Protein AF-A0A194X5G8-F1 (afdb_monomer_lite)

Structure (mmCIF, N/CA/C/O backbone):
data_AF-A0A194X5G8-F1
#
_entry.id   AF-A0A194X5G8-F1
#
loop_
_atom_site.group_PDB
_atom_site.id
_atom_site.type_symbol
_atom_site.label_atom_id
_atom_site.label_alt_id
_atom_site.label_comp_id
_atom_site.label_asym_id
_atom_site.label_entity_id
_atom_site.label_seq_id
_atom_site.pdbx_PDB_ins_code
_atom_site.Cartn_x
_atom_site.Cartn_y
_atom_site.Cartn_z
_atom_site.occupancy
_atom_site.B_iso_or_equiv
_atom_site.auth_seq_id
_atom_site.auth_comp_id
_atom_site.auth_asym_id
_atom_site.auth_atom_id
_atom_site.pdbx_PDB_model_num
ATOM 1 N N . MET A 1 1 ? -29.143 -16.939 31.735 1.00 39.66 1 MET A N 1
ATOM 2 C CA . MET A 1 1 ? -28.404 -15.818 31.115 1.00 39.66 1 MET A CA 1
ATOM 3 C C . MET A 1 1 ? -26.928 -16.106 31.322 1.00 39.66 1 MET A C 1
ATOM 5 O O . MET A 1 1 ? -26.532 -16.255 32.466 1.00 39.66 1 MET A O 1
ATOM 9 N N . ALA A 1 2 ? -26.165 -16.333 30.252 1.00 41.25 2 ALA A N 1
ATOM 10 C CA . ALA A 1 2 ? -24.749 -16.688 30.348 1.00 41.25 2 ALA A CA 1
ATOM 11 C C . ALA A 1 2 ? -23.893 -15.421 30.221 1.00 41.25 2 ALA A C 1
ATOM 13 O O . ALA A 1 2 ? -24.032 -14.687 29.241 1.00 41.25 2 ALA A O 1
ATOM 14 N N . GLU A 1 3 ? -23.038 -15.158 31.210 1.00 41.94 3 GLU A N 1
ATOM 15 C CA . GLU A 1 3 ? -22.043 -14.086 31.151 1.00 41.94 3 GLU A CA 1
ATOM 16 C C . GLU A 1 3 ? -21.059 -14.306 29.988 1.00 41.94 3 GLU A C 1
ATOM 18 O O . GLU A 1 3 ? -20.649 -15.442 29.717 1.00 41.94 3 GLU A O 1
ATOM 23 N N . PRO A 1 4 ? -20.625 -13.239 29.297 1.00 51.16 4 PRO A N 1
ATOM 24 C CA . PRO A 1 4 ? -19.619 -13.357 28.256 1.00 51.16 4 PRO A CA 1
ATOM 25 C C . PRO A 1 4 ? -18.248 -13.619 28.893 1.00 51.16 4 PRO A C 1
ATOM 27 O O . PRO A 1 4 ? -17.591 -12.709 29.399 1.00 51.16 4 PRO A O 1
ATOM 30 N N . GLN A 1 5 ? -17.781 -14.868 28.830 1.00 44.25 5 GLN A N 1
ATOM 31 C CA . GLN A 1 5 ? -16.422 -15.219 29.234 1.00 44.25 5 GLN A CA 1
ATOM 32 C C . GLN A 1 5 ? -15.389 -14.469 28.382 1.00 44.25 5 GLN A C 1
ATOM 34 O O . GLN A 1 5 ? -15.190 -14.731 27.191 1.00 44.25 5 GLN A O 1
ATOM 39 N N . LYS A 1 6 ? -14.698 -13.523 29.019 1.00 46.78 6 LYS A N 1
ATOM 40 C CA . LYS A 1 6 ? -13.567 -12.780 28.466 1.00 46.78 6 LYS A CA 1
ATOM 41 C C . LYS A 1 6 ? -12.400 -13.757 28.278 1.00 46.78 6 LYS A C 1
ATOM 43 O O . LYS A 1 6 ? -11.647 -14.000 29.213 1.00 46.78 6 LYS A O 1
ATOM 48 N N . LYS A 1 7 ? -12.248 -14.331 27.077 1.00 51.94 7 LYS A N 1
ATOM 49 C CA . LYS A 1 7 ? -11.082 -15.161 26.718 1.00 51.94 7 LYS A CA 1
ATOM 50 C C . LYS A 1 7 ? -9.800 -14.342 26.898 1.00 51.94 7 LYS A C 1
ATOM 52 O O . LYS A 1 7 ? -9.438 -13.541 26.037 1.00 51.94 7 LYS A O 1
ATOM 57 N N . THR A 1 8 ? -9.114 -14.536 28.017 1.00 55.50 8 THR A N 1
ATOM 58 C CA . THR A 1 8 ? -7.767 -14.024 28.253 1.00 55.50 8 THR A CA 1
ATOM 59 C C . THR A 1 8 ? -6.819 -14.756 27.311 1.00 55.50 8 THR A C 1
ATOM 61 O O . THR A 1 8 ? -6.569 -15.954 27.427 1.00 55.50 8 THR A O 1
ATOM 64 N N . VAL A 1 9 ? -6.328 -14.045 26.297 1.00 66.44 9 VAL A N 1
ATOM 65 C CA . VAL A 1 9 ? -5.279 -14.563 25.415 1.00 66.44 9 VAL A CA 1
ATOM 66 C C . VAL A 1 9 ? -4.044 -14.795 26.286 1.00 66.44 9 VAL A C 1
ATOM 68 O O . VAL A 1 9 ? -3.545 -13.853 26.899 1.00 66.44 9 VAL A O 1
ATOM 71 N N . SER A 1 10 ? -3.582 -16.046 26.398 1.00 81.44 10 SER A N 1
ATOM 72 C CA . SER A 1 10 ? -2.447 -16.359 27.272 1.00 81.44 10 SER A CA 1
ATOM 73 C C . SER A 1 10 ? -1.189 -15.616 26.808 1.00 81.44 10 SER A C 1
ATOM 75 O O . SER A 1 10 ? -0.956 -15.463 25.605 1.00 81.44 10 SER A O 1
ATOM 77 N N . ARG A 1 11 ? -0.355 -15.168 27.758 1.00 82.06 11 ARG A N 1
ATOM 78 C CA . ARG A 1 11 ? 0.939 -14.517 27.463 1.00 82.06 11 ARG A CA 1
ATOM 79 C C . ARG A 1 11 ? 1.801 -15.370 26.527 1.00 82.06 11 ARG A C 1
ATOM 81 O O . ARG A 1 11 ? 2.459 -14.831 25.645 1.00 82.06 11 ARG A O 1
ATOM 88 N N . THR A 1 12 ? 1.717 -16.693 26.656 1.00 82.38 12 THR A N 1
ATOM 89 C CA . THR A 1 12 ? 2.392 -17.663 25.785 1.00 82.38 12 THR A CA 1
ATOM 90 C C . THR A 1 12 ? 1.921 -17.564 24.337 1.00 82.38 12 THR A C 1
ATOM 92 O O . THR A 1 12 ? 2.735 -17.607 23.423 1.00 82.38 12 THR A O 1
ATOM 95 N N . ARG A 1 13 ? 0.618 -17.371 24.100 1.00 84.69 13 ARG A N 1
ATOM 96 C CA . ARG A 1 13 ? 0.074 -17.208 22.746 1.00 84.69 13 ARG A CA 1
ATOM 97 C C . ARG A 1 13 ? 0.532 -15.898 22.109 1.00 84.69 13 ARG A C 1
ATOM 99 O O . ARG A 1 13 ? 0.850 -15.892 20.928 1.00 84.69 13 ARG A O 1
ATOM 106 N N . ILE A 1 14 ? 0.612 -14.819 22.888 1.00 87.38 14 ILE A N 1
ATOM 107 C CA . ILE A 1 14 ? 1.152 -13.534 22.418 1.00 87.38 14 ILE A CA 1
ATOM 108 C C . ILE A 1 14 ? 2.635 -13.688 22.058 1.00 87.38 14 ILE A C 1
ATOM 110 O O . ILE A 1 14 ? 3.031 -13.309 20.961 1.00 87.38 14 ILE A O 1
ATOM 114 N N . ALA A 1 15 ? 3.436 -14.309 22.928 1.00 88.00 15 ALA A N 1
ATOM 115 C CA . ALA A 1 15 ? 4.855 -14.553 22.674 1.00 88.00 15 ALA A CA 1
ATOM 116 C C . ALA A 1 15 ? 5.088 -15.428 21.429 1.00 88.00 15 ALA A C 1
ATOM 118 O O . ALA A 1 15 ? 5.940 -15.103 20.608 1.00 88.00 15 ALA A O 1
ATOM 119 N N . LEU A 1 16 ? 4.290 -16.485 21.242 1.00 90.88 16 LEU A N 1
ATOM 120 C CA . LEU A 1 16 ? 4.357 -17.339 20.052 1.00 90.88 16 LEU A CA 1
ATOM 121 C C . LEU A 1 16 ? 3.996 -16.584 18.770 1.00 90.88 16 LEU A C 1
ATOM 123 O O . LEU A 1 16 ? 4.662 -16.767 17.756 1.00 90.88 16 LEU A O 1
ATOM 127 N N . VAL A 1 17 ? 2.978 -15.719 18.805 1.00 91.00 17 VAL A N 1
ATOM 128 C CA . VAL A 1 17 ? 2.609 -14.886 17.648 1.00 91.00 17 VAL A CA 1
ATOM 129 C C . VAL A 1 17 ? 3.723 -13.897 17.317 1.00 91.00 17 VAL A C 1
ATOM 131 O O . VAL A 1 17 ? 4.075 -13.747 16.149 1.00 91.00 17 VAL A O 1
ATOM 134 N N . MET A 1 18 ? 4.315 -13.258 18.327 1.00 90.56 18 MET A N 1
ATOM 135 C CA . MET A 1 18 ? 5.442 -12.344 18.129 1.00 90.56 18 MET A CA 1
ATOM 136 C C . MET A 1 18 ? 6.647 -13.080 17.535 1.00 90.56 18 MET A C 1
ATOM 138 O O . MET A 1 18 ? 7.197 -12.629 16.534 1.00 90.56 18 MET A O 1
ATOM 142 N N . LEU A 1 19 ? 7.004 -14.247 18.081 1.00 92.00 19 LEU A N 1
ATOM 143 C CA . LEU A 1 19 ? 8.104 -15.064 17.573 1.00 92.00 19 LEU A CA 1
ATOM 144 C C . LEU A 1 19 ? 7.854 -15.512 16.129 1.00 92.00 19 LEU A C 1
ATOM 146 O O . LEU A 1 19 ? 8.723 -15.343 15.281 1.00 92.00 19 LEU A O 1
ATOM 150 N N . ALA A 1 20 ? 6.657 -16.022 15.829 1.00 91.06 20 ALA A N 1
ATOM 151 C CA . ALA A 1 20 ? 6.279 -16.406 14.473 1.00 91.06 20 ALA A CA 1
ATOM 152 C C . ALA A 1 20 ? 6.357 -15.221 13.500 1.00 91.06 20 ALA A C 1
ATOM 154 O O . ALA A 1 20 ? 6.839 -15.381 12.383 1.00 91.06 20 ALA A O 1
ATOM 155 N N . THR A 1 21 ? 5.944 -14.027 13.933 1.00 90.75 21 THR A N 1
ATOM 156 C CA . THR A 1 21 ? 6.027 -12.806 13.120 1.00 90.75 21 THR A CA 1
ATOM 157 C C . THR A 1 21 ? 7.480 -12.427 12.837 1.00 90.75 21 THR A C 1
ATOM 159 O O . THR A 1 21 ? 7.825 -12.152 11.692 1.00 90.75 21 THR A O 1
ATOM 162 N N . VAL A 1 22 ? 8.354 -12.462 13.847 1.00 92.94 22 VAL A N 1
ATOM 163 C CA . VAL A 1 22 ? 9.786 -12.155 13.687 1.00 92.94 22 VAL A CA 1
ATOM 164 C C . VAL A 1 22 ? 10.465 -13.165 12.765 1.00 92.94 22 VAL A C 1
ATOM 166 O O . VAL A 1 22 ? 11.185 -12.766 11.853 1.00 92.94 22 VAL A O 1
ATOM 169 N N . VAL A 1 23 ? 10.204 -14.461 12.956 1.00 91.94 23 VAL A N 1
ATOM 170 C CA . VAL A 1 23 ? 10.739 -15.522 12.089 1.00 91.94 23 VAL A CA 1
ATOM 171 C C . VAL A 1 23 ? 10.249 -15.335 10.658 1.00 91.94 23 VAL A C 1
ATOM 173 O O . VAL A 1 23 ? 11.048 -15.393 9.730 1.00 91.94 23 VAL A O 1
ATOM 176 N N . PHE A 1 24 ? 8.960 -15.053 10.469 1.00 91.44 24 PHE A N 1
ATOM 177 C CA . PHE A 1 24 ? 8.393 -14.811 9.147 1.00 91.44 24 PHE A CA 1
ATOM 178 C C . PHE A 1 24 ? 9.053 -13.617 8.450 1.00 91.44 24 PHE A C 1
ATOM 180 O O . PHE A 1 24 ? 9.488 -13.745 7.307 1.00 91.44 24 PHE A O 1
ATOM 187 N N . ILE A 1 25 ? 9.197 -12.484 9.142 1.00 89.62 25 ILE A N 1
ATOM 188 C CA . ILE A 1 25 ? 9.883 -11.301 8.604 1.00 89.62 25 ILE A CA 1
ATOM 189 C C . ILE A 1 25 ? 11.336 -11.641 8.253 1.00 89.62 25 ILE A C 1
ATOM 191 O O . ILE A 1 25 ? 11.789 -11.308 7.160 1.00 89.62 25 ILE A O 1
ATOM 195 N N . GLY A 1 26 ? 12.050 -12.349 9.132 1.00 88.56 26 GLY A N 1
ATOM 196 C CA . GLY A 1 26 ? 13.427 -12.779 8.887 1.00 88.56 26 GLY A CA 1
ATOM 197 C C . GLY A 1 26 ? 13.560 -13.659 7.643 1.00 88.56 26 GLY A C 1
ATOM 198 O O . GLY A 1 26 ? 14.457 -13.443 6.832 1.00 88.56 26 GLY A O 1
ATOM 199 N N . VAL A 1 27 ? 12.631 -14.597 7.441 1.00 87.44 27 VAL A N 1
ATOM 200 C CA . VAL A 1 27 ? 12.577 -15.432 6.234 1.00 87.44 27 VAL A CA 1
ATOM 201 C C . VAL A 1 27 ? 12.321 -14.575 4.994 1.00 87.44 27 VAL A C 1
ATOM 203 O O . VAL A 1 27 ? 13.049 -14.708 4.016 1.00 87.44 27 VAL A O 1
ATOM 206 N N . VAL A 1 28 ? 11.347 -13.661 5.020 1.00 85.69 28 VAL A N 1
ATOM 207 C CA . VAL A 1 28 ? 11.061 -12.771 3.878 1.00 85.69 28 VAL A CA 1
ATOM 208 C C . VAL A 1 28 ? 12.291 -11.943 3.497 1.00 85.69 28 VAL A C 1
ATOM 210 O O . VAL A 1 28 ? 12.645 -11.881 2.320 1.00 85.69 28 VAL A O 1
ATOM 213 N N . VAL A 1 29 ? 12.974 -11.355 4.482 1.00 85.19 29 VAL A N 1
ATOM 214 C CA . VAL A 1 29 ? 14.205 -10.582 4.262 1.00 85.19 29 VAL A CA 1
ATOM 215 C C . VAL A 1 29 ? 15.310 -11.465 3.682 1.00 85.19 29 VAL A C 1
ATOM 217 O O . VAL A 1 29 ? 15.953 -11.075 2.711 1.00 85.19 29 VAL A O 1
ATOM 220 N N . LEU A 1 30 ? 15.500 -12.674 4.215 1.00 84.31 30 LEU A N 1
ATOM 221 C CA . LEU A 1 30 ? 16.484 -13.623 3.699 1.00 84.31 30 LEU A CA 1
ATOM 222 C C . LEU A 1 30 ? 16.220 -13.964 2.225 1.00 84.31 30 LEU A C 1
ATOM 224 O O . LEU A 1 30 ? 17.137 -13.915 1.412 1.00 84.31 30 LEU A O 1
ATOM 228 N N . PHE A 1 31 ? 14.972 -14.265 1.860 1.00 81.56 31 PHE A N 1
ATOM 229 C CA . PHE A 1 31 ? 14.600 -14.547 0.471 1.00 81.56 31 PHE A CA 1
ATOM 230 C C . PHE A 1 31 ? 14.803 -13.338 -0.448 1.00 81.56 31 PHE A C 1
ATOM 232 O O . PHE A 1 31 ? 15.242 -13.520 -1.582 1.00 81.56 31 PHE A O 1
ATOM 239 N N . ALA A 1 32 ? 14.541 -12.119 0.029 1.00 80.25 32 ALA A N 1
ATOM 240 C CA . ALA A 1 32 ? 14.818 -10.903 -0.731 1.00 80.25 32 ALA A CA 1
ATOM 241 C C . ALA A 1 32 ? 16.324 -10.728 -0.999 1.00 80.25 32 ALA A C 1
ATOM 243 O O . ALA A 1 32 ? 16.711 -10.495 -2.140 1.00 80.25 32 ALA A O 1
ATOM 244 N N . LEU A 1 33 ? 17.176 -10.925 0.013 1.00 81.62 33 LEU A N 1
ATOM 245 C CA . LEU A 1 33 ? 18.637 -10.844 -0.134 1.00 81.62 33 LEU A CA 1
ATOM 246 C C . LEU A 1 33 ? 19.204 -11.939 -1.047 1.00 81.62 33 LEU A C 1
ATOM 248 O O . LEU A 1 33 ? 20.134 -11.687 -1.808 1.00 81.62 33 LEU A O 1
ATOM 252 N N . LEU A 1 34 ? 18.639 -13.150 -0.991 1.00 79.50 34 LEU A N 1
ATOM 253 C CA . LEU A 1 34 ? 18.999 -14.243 -1.897 1.00 79.50 34 LEU A CA 1
ATOM 254 C C . LEU A 1 34 ? 18.568 -13.958 -3.342 1.00 79.50 34 LEU A C 1
ATOM 256 O O . LEU A 1 34 ? 19.252 -14.377 -4.274 1.00 79.50 34 LEU A O 1
ATOM 260 N N . ALA A 1 35 ? 17.433 -13.281 -3.534 1.00 76.12 35 ALA A N 1
ATOM 261 C CA . ALA A 1 35 ? 16.963 -12.867 -4.853 1.00 76.12 35 ALA A CA 1
ATOM 262 C C . ALA A 1 35 ? 17.816 -11.730 -5.440 1.00 76.12 35 ALA A C 1
ATOM 264 O O . ALA A 1 35 ? 18.042 -11.725 -6.647 1.00 76.12 35 ALA A O 1
ATOM 265 N N . ASP A 1 36 ? 18.316 -10.825 -4.593 1.00 76.75 36 ASP A N 1
ATOM 266 C CA . ASP A 1 36 ? 19.209 -9.710 -4.955 1.00 76.75 36 ASP A CA 1
ATOM 267 C C . ASP A 1 36 ? 20.695 -10.125 -5.047 1.00 76.75 36 ASP A C 1
ATOM 269 O O . ASP A 1 36 ? 21.583 -9.293 -5.179 1.00 76.75 36 ASP A O 1
ATOM 273 N N . GLU A 1 37 ? 20.975 -11.431 -4.956 1.00 77.81 37 GLU A N 1
ATOM 274 C CA . GLU A 1 37 ? 22.311 -12.042 -5.059 1.00 77.81 37 GLU A CA 1
ATOM 275 C C . GLU A 1 37 ? 23.364 -11.548 -4.047 1.00 77.81 37 GLU A C 1
ATOM 277 O O . GLU A 1 37 ? 24.536 -11.903 -4.164 1.00 77.81 37 GLU A O 1
ATOM 282 N N . VAL A 1 38 ? 22.970 -10.812 -3.001 1.00 76.44 38 VAL A N 1
ATOM 283 C CA . VAL A 1 38 ? 23.882 -10.314 -1.950 1.00 76.44 38 VAL A CA 1
ATOM 284 C C . VAL A 1 38 ? 24.589 -11.470 -1.230 1.00 76.44 38 VAL A C 1
ATOM 286 O O . VAL A 1 38 ? 25.761 -11.372 -0.871 1.00 76.44 38 VAL A O 1
ATOM 289 N N . PHE A 1 39 ? 23.885 -12.590 -1.054 1.00 76.94 39 PHE A N 1
ATOM 290 C CA . PHE A 1 39 ? 24.428 -13.859 -0.575 1.00 76.94 39 PHE A CA 1
ATOM 291 C C . PHE A 1 39 ? 23.886 -15.006 -1.436 1.00 76.94 39 PHE A C 1
ATOM 293 O O . PHE A 1 39 ? 22.751 -14.956 -1.909 1.00 76.94 39 PHE A O 1
ATOM 300 N N . THR A 1 40 ? 24.673 -16.065 -1.635 1.00 74.38 40 THR A N 1
ATOM 301 C CA . THR A 1 40 ? 24.279 -17.231 -2.442 1.00 74.38 40 THR A CA 1
ATOM 302 C C . THR A 1 40 ? 24.299 -18.511 -1.615 1.00 74.38 40 THR A C 1
ATOM 304 O O . THR A 1 40 ? 25.298 -18.857 -0.991 1.00 74.38 40 THR A O 1
ATOM 307 N N . ILE A 1 41 ? 23.176 -19.236 -1.617 1.00 82.94 41 ILE A N 1
ATOM 308 C CA . ILE A 1 41 ? 23.051 -20.563 -1.007 1.00 82.94 41 ILE A CA 1
ATOM 309 C C . ILE A 1 41 ? 22.586 -21.517 -2.115 1.00 82.94 41 ILE A C 1
ATOM 311 O O . ILE A 1 41 ? 21.499 -21.296 -2.660 1.00 82.94 41 ILE A O 1
ATOM 315 N N . PRO A 1 42 ? 23.352 -22.578 -2.443 1.00 71.44 42 PRO A N 1
ATOM 316 C CA . PRO A 1 42 ? 23.237 -23.336 -3.699 1.00 71.44 42 PRO A CA 1
ATOM 317 C C . PRO A 1 42 ? 21.899 -24.062 -3.958 1.00 71.44 42 PRO A C 1
ATOM 319 O O . PRO A 1 42 ? 21.726 -24.643 -5.021 1.00 71.44 42 PRO A O 1
ATOM 322 N N . TYR A 1 43 ? 20.920 -23.971 -3.055 1.00 78.56 43 TYR A N 1
ATOM 323 C CA . TYR A 1 43 ? 19.569 -24.530 -3.225 1.00 78.56 43 TYR A CA 1
ATOM 324 C C . TYR A 1 43 ? 18.439 -23.528 -2.964 1.00 78.56 43 TYR A C 1
ATOM 326 O O . TYR A 1 43 ? 17.348 -23.667 -3.510 1.00 78.56 43 TYR A O 1
ATOM 334 N N . LEU A 1 44 ? 18.687 -22.494 -2.159 1.00 78.62 44 LEU A N 1
ATOM 335 C CA . LEU A 1 44 ? 17.681 -21.491 -1.802 1.00 78.62 44 LEU A CA 1
ATOM 336 C C . LEU A 1 44 ? 17.664 -20.318 -2.789 1.00 78.62 44 LEU A C 1
ATOM 338 O O . LEU A 1 44 ? 16.599 -19.772 -3.062 1.00 78.62 44 LEU A O 1
ATOM 342 N N . THR A 1 45 ? 18.807 -19.967 -3.388 1.00 81.31 45 THR A N 1
ATOM 343 C CA . THR A 1 45 ? 18.893 -18.884 -4.382 1.00 81.31 45 THR A CA 1
ATOM 344 C C . THR A 1 45 ? 18.036 -19.136 -5.635 1.00 81.31 45 THR A C 1
ATOM 346 O O . THR A 1 45 ? 17.317 -18.221 -6.038 1.00 81.31 45 THR A O 1
ATOM 349 N N . PRO A 1 46 ? 18.015 -20.338 -6.254 1.00 82.88 46 PRO A N 1
ATOM 350 C CA . PRO A 1 46 ? 17.147 -20.596 -7.408 1.00 82.88 46 PRO A CA 1
ATOM 351 C C . PRO A 1 46 ? 15.658 -20.486 -7.062 1.00 82.88 46 PRO A C 1
ATOM 353 O O . PRO A 1 46 ? 14.878 -19.948 -7.844 1.00 82.88 46 PRO A O 1
ATOM 356 N N . VAL A 1 47 ? 15.271 -20.939 -5.865 1.00 82.62 47 VAL A N 1
ATOM 357 C CA . VAL A 1 47 ? 13.890 -20.841 -5.368 1.00 82.62 47 VAL A CA 1
ATOM 358 C C . VAL A 1 47 ? 13.508 -19.382 -5.121 1.00 82.62 47 VAL A C 1
ATOM 360 O O . VAL A 1 47 ? 12.431 -18.955 -5.530 1.00 82.62 47 VAL A O 1
ATOM 363 N N . ALA A 1 48 ? 14.398 -18.591 -4.517 1.00 81.88 48 ALA A N 1
ATOM 364 C CA . ALA A 1 48 ? 14.188 -17.161 -4.312 1.00 81.88 48 ALA A CA 1
ATOM 365 C C . ALA A 1 48 ? 14.039 -16.404 -5.640 1.00 81.88 48 ALA A C 1
ATOM 367 O O . ALA A 1 48 ? 13.122 -15.597 -5.783 1.00 81.88 48 ALA A O 1
ATOM 368 N N . LYS A 1 49 ? 14.865 -16.719 -6.644 1.00 80.50 49 LYS A N 1
ATOM 369 C CA . LYS A 1 49 ? 14.743 -16.156 -7.998 1.00 80.50 49 LYS A CA 1
ATOM 370 C C . LYS A 1 49 ? 13.443 -16.557 -8.682 1.00 80.50 49 LYS A C 1
ATOM 372 O O . LYS A 1 49 ? 12.805 -15.715 -9.308 1.00 80.50 49 LYS A O 1
ATOM 377 N N . PHE A 1 50 ? 13.031 -17.816 -8.550 1.00 85.06 50 PHE A N 1
ATOM 378 C CA . PHE A 1 50 ? 11.752 -18.277 -9.082 1.00 85.06 50 PHE A CA 1
ATOM 379 C C . PHE A 1 50 ? 10.583 -17.518 -8.442 1.00 85.06 50 PHE A C 1
ATOM 381 O O . PHE A 1 50 ? 9.734 -16.986 -9.153 1.00 85.06 50 PHE A O 1
ATOM 388 N N . LEU A 1 51 ? 10.578 -17.377 -7.113 1.00 83.44 51 LEU A N 1
ATOM 389 C CA . LEU A 1 51 ? 9.575 -16.585 -6.398 1.00 83.44 51 LEU A CA 1
ATOM 390 C C . LEU A 1 51 ? 9.590 -15.118 -6.835 1.00 83.44 51 LEU A C 1
ATOM 392 O O . LEU A 1 51 ? 8.531 -14.557 -7.104 1.00 83.44 51 LEU A O 1
ATOM 396 N N . ALA A 1 52 ? 10.768 -14.507 -6.962 1.00 82.44 52 ALA A N 1
ATOM 397 C CA . ALA A 1 52 ? 10.905 -13.135 -7.439 1.00 82.44 52 ALA A CA 1
ATOM 398 C C . ALA A 1 52 ? 10.361 -12.973 -8.865 1.00 82.44 52 ALA A C 1
ATOM 400 O O . ALA A 1 52 ? 9.662 -12.003 -9.137 1.00 82.44 52 ALA A O 1
ATOM 401 N N . MET A 1 53 ? 10.611 -13.933 -9.757 1.00 82.44 53 MET A N 1
ATOM 402 C CA . MET A 1 53 ? 10.097 -13.925 -11.128 1.00 82.44 53 MET A CA 1
ATOM 403 C C . MET A 1 53 ? 8.568 -14.049 -11.168 1.00 82.44 53 MET A C 1
ATOM 405 O O . MET A 1 53 ? 7.916 -13.307 -11.898 1.00 82.44 53 MET A O 1
ATOM 409 N N . VAL A 1 54 ? 7.991 -14.936 -10.352 1.00 86.56 54 VAL A N 1
ATOM 410 C CA . VAL A 1 54 ? 6.534 -15.126 -10.253 1.00 86.56 54 VAL A CA 1
ATOM 411 C C . VAL A 1 54 ? 5.846 -13.911 -9.624 1.00 86.56 54 VAL A C 1
ATOM 413 O O . VAL A 1 54 ? 4.749 -13.544 -10.038 1.00 86.56 54 VAL A O 1
ATOM 416 N N . LEU A 1 55 ? 6.482 -13.261 -8.645 1.00 80.56 55 LEU A N 1
ATOM 417 C CA . LEU A 1 55 ? 5.930 -12.098 -7.943 1.00 80.56 55 LEU A CA 1
ATOM 418 C C . LEU A 1 55 ? 6.169 -10.772 -8.678 1.00 80.56 55 LEU A C 1
ATOM 420 O O . LEU A 1 55 ? 5.366 -9.853 -8.531 1.00 80.56 55 LEU A O 1
ATOM 424 N N . SER A 1 56 ? 7.223 -10.680 -9.495 1.00 80.94 56 SER A N 1
ATOM 425 C CA . SER A 1 56 ? 7.596 -9.511 -10.304 1.00 80.94 56 SER A CA 1
ATOM 426 C C . SER A 1 56 ? 6.422 -8.818 -11.017 1.00 80.94 56 SER A C 1
ATOM 428 O O . SER A 1 56 ? 6.290 -7.600 -10.856 1.00 80.94 56 SER A O 1
ATOM 430 N N . PRO A 1 57 ? 5.523 -9.526 -11.738 1.00 81.88 57 PRO A N 1
ATOM 431 C CA . PRO A 1 57 ? 4.409 -8.883 -12.437 1.00 81.88 57 PRO A CA 1
ATOM 432 C C . PRO A 1 57 ? 3.379 -8.235 -11.505 1.00 81.88 57 PRO A C 1
ATOM 434 O O . PRO A 1 57 ? 2.641 -7.355 -11.941 1.00 81.88 57 PRO A O 1
ATOM 437 N N . PHE A 1 58 ? 3.324 -8.630 -10.231 1.00 83.38 58 PHE A N 1
ATOM 438 C CA . PHE A 1 58 ? 2.380 -8.076 -9.259 1.00 83.38 58 PHE A CA 1
ATOM 439 C C . PHE A 1 58 ? 2.935 -6.864 -8.512 1.00 83.38 58 PHE A C 1
ATOM 441 O O . PHE A 1 58 ? 2.169 -6.104 -7.925 1.00 83.38 58 PHE A O 1
ATOM 448 N N . ILE A 1 59 ? 4.249 -6.639 -8.547 1.00 82.44 59 ILE A N 1
ATOM 449 C CA . ILE A 1 59 ? 4.883 -5.522 -7.839 1.00 82.44 59 ILE A CA 1
ATOM 450 C C . ILE A 1 59 ? 4.310 -4.152 -8.275 1.00 82.44 59 ILE A C 1
ATOM 452 O O . ILE A 1 59 ? 4.020 -3.343 -7.392 1.00 82.44 59 ILE A O 1
ATOM 456 N N . PRO A 1 60 ? 4.064 -3.882 -9.575 1.00 82.81 60 PRO A N 1
ATOM 457 C CA . PRO A 1 60 ? 3.426 -2.640 -10.027 1.00 82.81 60 PRO A CA 1
ATOM 458 C C . PRO A 1 60 ? 2.000 -2.415 -9.499 1.00 82.81 60 PRO A C 1
ATOM 460 O O . PRO A 1 60 ? 1.506 -1.296 -9.553 1.00 82.81 60 PRO A O 1
ATOM 463 N N . LEU A 1 61 ? 1.314 -3.450 -8.998 1.00 85.62 61 LEU A N 1
ATOM 464 C CA . LEU A 1 61 ? -0.044 -3.323 -8.453 1.00 85.62 61 LEU A CA 1
ATOM 465 C C . LEU A 1 61 ? -0.048 -2.828 -7.004 1.00 85.62 61 LEU A C 1
ATOM 467 O O . LEU A 1 61 ? -1.055 -2.298 -6.542 1.00 85.62 61 LEU A O 1
ATOM 471 N N . ILE A 1 62 ? 1.066 -2.983 -6.287 1.00 86.56 62 ILE A N 1
ATOM 472 C CA . ILE A 1 62 ? 1.143 -2.738 -4.844 1.00 86.56 62 ILE A CA 1
ATOM 473 C C . ILE A 1 62 ? 0.812 -1.277 -4.512 1.00 86.56 62 ILE A C 1
ATOM 475 O O . ILE A 1 62 ? -0.062 -1.014 -3.686 1.00 86.56 62 ILE A O 1
ATOM 479 N N . PHE A 1 63 ? 1.469 -0.323 -5.177 1.00 87.25 63 PHE A N 1
ATOM 480 C CA . PHE A 1 63 ? 1.245 1.101 -4.927 1.00 87.25 63 PHE A CA 1
ATOM 481 C C . PHE A 1 63 ? -0.182 1.566 -5.286 1.00 87.25 63 PHE A C 1
ATOM 483 O O . PHE A 1 63 ? -0.838 2.127 -4.403 1.00 87.25 63 PHE A O 1
ATOM 490 N N . PRO A 1 64 ? -0.720 1.283 -6.494 1.00 87.06 64 PRO A N 1
ATOM 491 C CA . PRO A 1 64 ? -2.107 1.601 -6.834 1.00 87.06 64 PRO A CA 1
ATOM 492 C C . PRO A 1 64 ? -3.123 1.034 -5.835 1.00 87.06 64 PRO A C 1
ATOM 494 O O . PRO A 1 64 ? -4.082 1.719 -5.480 1.00 87.06 64 PRO A O 1
ATOM 497 N N . ILE A 1 65 ? -2.910 -0.194 -5.344 1.00 89.06 65 ILE A N 1
ATOM 498 C CA . ILE A 1 65 ? -3.794 -0.821 -4.355 1.00 89.06 65 ILE A CA 1
ATOM 499 C C . ILE A 1 65 ? -3.768 -0.046 -3.036 1.00 89.06 65 ILE A C 1
ATOM 501 O O . ILE A 1 65 ? -4.830 0.319 -2.530 1.00 89.06 65 ILE A O 1
ATOM 505 N N . TYR A 1 66 ? -2.586 0.245 -2.482 1.00 89.75 66 TYR A N 1
ATOM 506 C CA . TYR A 1 66 ? -2.486 0.996 -1.226 1.00 89.75 66 TYR A CA 1
ATOM 507 C C . TYR A 1 66 ? -3.044 2.411 -1.350 1.00 89.75 66 TYR A C 1
ATOM 509 O O . TYR A 1 66 ? -3.756 2.865 -0.452 1.00 89.75 66 TYR A O 1
ATOM 517 N N . LEU A 1 67 ? -2.788 3.081 -2.475 1.00 89.25 67 LEU A N 1
ATOM 518 C CA . LEU A 1 67 ? -3.367 4.386 -2.766 1.00 89.25 67 LEU A CA 1
ATOM 519 C C . LEU A 1 67 ? -4.898 4.310 -2.821 1.00 89.25 67 LEU A C 1
ATOM 521 O O . LEU A 1 67 ? -5.580 5.133 -2.217 1.00 89.25 67 LEU A O 1
ATOM 525 N N . GLY A 1 68 ? -5.451 3.297 -3.486 1.00 87.56 68 GLY A N 1
ATOM 526 C CA . GLY A 1 68 ? -6.891 3.082 -3.561 1.00 87.56 68 GLY A CA 1
ATOM 527 C C . GLY A 1 68 ? -7.538 2.790 -2.201 1.00 87.56 68 GLY A C 1
ATOM 528 O O . GLY A 1 68 ? -8.610 3.324 -1.907 1.00 87.56 68 GLY A O 1
ATOM 529 N N . ILE A 1 69 ? -6.877 2.007 -1.340 1.00 89.38 69 ILE A N 1
ATOM 530 C CA . ILE A 1 69 ? -7.307 1.780 0.052 1.00 89.38 69 ILE A CA 1
ATOM 531 C C . ILE A 1 69 ? -7.311 3.102 0.824 1.00 89.38 69 ILE A C 1
ATOM 533 O O . ILE A 1 69 ? -8.307 3.432 1.468 1.00 89.38 69 ILE A O 1
ATOM 537 N N . PHE A 1 70 ? -6.224 3.872 0.738 1.00 89.81 70 PHE A N 1
ATOM 538 C CA . PHE A 1 70 ? -6.104 5.174 1.393 1.00 89.81 70 PHE A CA 1
ATOM 539 C C . PHE A 1 70 ? -7.215 6.134 0.952 1.00 89.81 70 PHE A C 1
ATOM 541 O O . PHE A 1 70 ? -7.896 6.721 1.793 1.00 89.81 70 PHE A O 1
ATOM 548 N N . LEU A 1 71 ? -7.469 6.236 -0.355 1.00 88.56 71 LEU A N 1
ATOM 549 C CA . LEU A 1 71 ? -8.540 7.061 -0.911 1.00 88.56 71 LEU A CA 1
ATOM 550 C C . LEU A 1 71 ? -9.919 6.644 -0.381 1.00 88.56 71 LEU A C 1
ATOM 552 O O . LEU A 1 71 ? -10.698 7.498 0.041 1.00 88.56 71 LEU A O 1
ATOM 556 N N . LYS A 1 72 ? -10.210 5.340 -0.304 1.00 87.81 72 LYS A N 1
ATOM 557 C CA . LYS A 1 72 ? -11.470 4.839 0.271 1.00 87.81 72 LYS A CA 1
ATOM 558 C C . LYS A 1 72 ? -11.618 5.148 1.758 1.00 87.81 72 LYS A C 1
ATOM 560 O O . LYS A 1 72 ? -12.697 5.551 2.192 1.00 87.81 72 LYS A O 1
ATOM 565 N N . VAL A 1 73 ? -10.548 5.004 2.537 1.00 87.56 73 VAL A N 1
ATOM 566 C CA . VAL A 1 73 ? -10.537 5.371 3.963 1.00 87.56 73 VAL A CA 1
ATOM 567 C C . VAL A 1 73 ? -10.760 6.876 4.141 1.00 87.56 73 VAL A C 1
ATOM 569 O O . VAL A 1 73 ? -11.532 7.293 5.008 1.00 87.56 73 VAL A O 1
ATOM 572 N N . CYS A 1 74 ? -10.151 7.698 3.287 1.00 87.00 74 CYS A N 1
ATOM 573 C CA . CYS A 1 74 ? -10.341 9.146 3.277 1.00 87.00 74 CYS A CA 1
ATOM 574 C C . CYS A 1 74 ? -11.770 9.551 2.888 1.00 87.00 74 CYS A C 1
ATOM 576 O O . CYS A 1 74 ? -12.344 10.421 3.551 1.00 87.00 74 CYS A O 1
ATOM 578 N N . ALA A 1 75 ? -12.364 8.891 1.892 1.00 86.56 75 ALA A N 1
ATOM 579 C CA . ALA A 1 75 ? -13.724 9.149 1.419 1.00 86.56 75 ALA A CA 1
ATOM 580 C C . ALA A 1 75 ? -14.817 8.738 2.424 1.00 86.56 75 ALA A C 1
ATOM 582 O O . ALA A 1 75 ? -15.922 9.278 2.385 1.00 86.56 75 ALA A O 1
ATOM 583 N N . TYR A 1 76 ? -14.532 7.818 3.352 1.00 85.44 76 TYR A N 1
ATOM 584 C CA . TYR A 1 76 ? -15.532 7.350 4.314 1.00 85.44 76 TYR A CA 1
ATOM 585 C C . TYR A 1 76 ? -15.985 8.469 5.282 1.00 85.44 76 TYR A C 1
ATOM 587 O O . TYR A 1 76 ? -15.138 9.200 5.813 1.00 85.44 76 TYR A O 1
ATOM 595 N N . PRO A 1 77 ? -17.288 8.621 5.593 1.00 84.31 77 PRO A N 1
ATOM 596 C CA . PRO A 1 77 ? -17.777 9.709 6.443 1.00 84.31 77 PRO A CA 1
ATOM 597 C C . PRO A 1 77 ? -17.176 9.687 7.856 1.00 84.31 77 PRO A C 1
ATOM 599 O O . PRO A 1 77 ? -17.278 8.690 8.574 1.00 84.31 77 PRO A O 1
ATOM 602 N N . LYS A 1 78 ? -16.591 10.814 8.294 1.00 80.19 78 LYS A N 1
ATOM 603 C CA . LYS A 1 78 ? -15.977 10.948 9.634 1.00 80.19 78 LYS A CA 1
ATOM 604 C C . LYS A 1 78 ? -16.994 10.748 10.764 1.00 80.19 78 LYS A C 1
ATOM 606 O O . LYS A 1 78 ? -16.657 10.174 11.790 1.00 80.19 78 LYS A O 1
ATOM 611 N N . THR A 1 79 ? -18.239 11.168 10.555 1.00 79.25 79 THR A N 1
ATOM 612 C CA . THR A 1 79 ? -19.343 11.032 11.521 1.00 79.25 79 THR A CA 1
ATOM 613 C C . THR A 1 79 ? -19.625 9.581 11.909 1.00 79.25 79 THR A C 1
ATOM 615 O O . THR A 1 79 ? -20.042 9.310 13.030 1.00 79.25 79 THR A O 1
ATOM 618 N N . ASN A 1 80 ? -19.351 8.637 11.008 1.00 79.56 80 ASN A N 1
ATOM 619 C CA . ASN A 1 80 ? -19.659 7.226 11.201 1.00 79.56 80 ASN A CA 1
ATOM 620 C C . ASN A 1 80 ? -18.477 6.399 11.718 1.00 79.56 80 ASN A C 1
ATOM 622 O O . ASN A 1 80 ? -18.667 5.205 11.959 1.00 79.56 80 ASN A O 1
ATOM 626 N N . TRP A 1 81 ? -17.291 6.994 11.889 1.00 85.56 81 TRP A N 1
ATOM 627 C CA . TRP A 1 81 ? -16.060 6.267 12.190 1.00 85.56 81 TRP A CA 1
ATOM 628 C C . TRP A 1 81 ? -15.250 6.918 13.331 1.00 85.56 81 TRP A C 1
ATOM 630 O O . TRP A 1 81 ? -14.495 7.864 13.089 1.00 85.56 81 TRP A O 1
ATOM 640 N N . PRO A 1 82 ? -15.352 6.395 14.571 1.00 75.75 82 PRO A N 1
ATOM 641 C CA . PRO A 1 82 ? -14.695 6.981 15.743 1.00 75.75 82 PRO A CA 1
ATOM 642 C C . PRO A 1 82 ? -13.155 6.950 15.685 1.00 75.75 82 PRO A C 1
ATOM 644 O O . PRO A 1 82 ? -12.522 7.860 16.211 1.00 75.75 82 PRO A O 1
ATOM 647 N N . GLY A 1 83 ? -12.536 5.969 15.017 1.00 80.25 83 GLY A N 1
ATOM 648 C CA . GLY A 1 83 ? -11.081 5.861 14.855 1.00 80.25 83 GLY A CA 1
ATOM 649 C C . GLY A 1 83 ? -10.528 6.334 13.508 1.00 80.25 83 GLY A C 1
ATOM 650 O O . GLY A 1 83 ? -9.372 6.032 13.200 1.00 80.25 83 GLY A O 1
ATOM 651 N N . LYS A 1 84 ? -11.297 7.080 12.695 1.00 85.62 84 LYS A N 1
ATOM 652 C CA . LYS A 1 84 ? -10.902 7.447 11.319 1.00 85.62 84 LYS A CA 1
ATOM 653 C C . LYS A 1 84 ? -9.492 8.036 11.232 1.00 85.62 84 LYS A C 1
ATOM 655 O O . LYS A 1 84 ? -8.718 7.610 10.387 1.00 85.62 84 LYS A O 1
ATOM 660 N N . THR A 1 85 ? -9.134 8.980 12.104 1.00 85.88 85 THR A N 1
ATOM 661 C CA . THR A 1 85 ? -7.823 9.656 12.064 1.00 85.88 85 THR A CA 1
ATOM 662 C C . THR A 1 85 ? -6.657 8.671 12.173 1.00 85.88 85 THR A C 1
ATOM 664 O O . THR A 1 85 ? -5.677 8.793 11.441 1.00 85.88 85 THR A O 1
ATOM 667 N N . ARG A 1 86 ? -6.777 7.653 13.035 1.00 88.19 86 ARG A N 1
ATOM 668 C CA . ARG A 1 86 ? -5.749 6.617 13.192 1.00 88.19 86 ARG A CA 1
ATOM 669 C C . ARG A 1 86 ? -5.613 5.787 11.919 1.00 88.19 86 ARG A C 1
ATOM 671 O O . ARG A 1 86 ? -4.501 5.533 11.473 1.00 88.19 86 ARG A O 1
ATOM 678 N N . TRP A 1 87 ? -6.730 5.382 11.324 1.00 88.31 87 TRP A N 1
ATOM 679 C CA . TRP A 1 87 ? -6.719 4.580 10.100 1.00 88.31 87 TRP A CA 1
ATOM 680 C C . TRP A 1 87 ? -6.264 5.363 8.877 1.00 88.31 87 TRP A C 1
ATOM 682 O O . TRP A 1 87 ? -5.542 4.811 8.051 1.00 88.31 87 TRP A O 1
ATOM 692 N N . VAL A 1 88 ? -6.604 6.649 8.789 1.00 89.81 88 VAL A N 1
ATOM 693 C CA . VAL A 1 88 ? -6.046 7.563 7.787 1.00 89.81 88 VAL A CA 1
ATOM 694 C C . VAL A 1 88 ? -4.530 7.633 7.942 1.00 89.81 88 VAL A C 1
ATOM 696 O O . VAL A 1 88 ? -3.835 7.477 6.951 1.00 89.81 88 VAL A O 1
ATOM 699 N N . ALA A 1 89 ? -3.999 7.775 9.161 1.00 88.69 89 ALA A N 1
ATOM 700 C CA . ALA A 1 89 ? -2.551 7.794 9.379 1.00 88.69 89 ALA A CA 1
ATOM 701 C C . ALA A 1 89 ? -1.875 6.463 8.998 1.00 88.69 89 ALA A C 1
ATOM 703 O O . ALA A 1 89 ? -0.865 6.469 8.302 1.00 88.69 89 ALA A O 1
ATOM 704 N N . ILE A 1 90 ? -2.449 5.320 9.392 1.00 88.81 90 ILE A N 1
ATOM 705 C CA . ILE A 1 90 ? -1.915 3.987 9.053 1.00 88.81 90 ILE A CA 1
ATOM 706 C C . ILE A 1 90 ? -1.898 3.778 7.535 1.00 88.81 90 ILE A C 1
ATOM 708 O O . ILE A 1 90 ? -0.880 3.395 6.965 1.00 88.81 90 ILE A O 1
ATOM 712 N N . THR A 1 91 ? -3.021 4.048 6.870 1.00 88.44 91 THR A N 1
ATOM 713 C CA . THR A 1 91 ? -3.131 3.865 5.417 1.00 88.44 91 THR A CA 1
ATOM 714 C C . THR A 1 91 ? -2.326 4.902 4.639 1.00 88.44 91 THR A C 1
ATOM 716 O O . THR A 1 91 ? -1.769 4.566 3.597 1.00 88.44 91 THR A O 1
ATOM 719 N N . ALA A 1 92 ? -2.167 6.118 5.172 1.00 87.69 92 ALA A N 1
ATOM 720 C CA . ALA A 1 92 ? -1.235 7.105 4.645 1.00 87.69 92 ALA A CA 1
ATOM 721 C C . ALA A 1 92 ? 0.196 6.566 4.700 1.00 87.69 92 ALA A C 1
ATOM 723 O O . ALA A 1 92 ? 0.875 6.585 3.684 1.00 87.69 92 ALA A O 1
ATOM 724 N N . MET A 1 93 ? 0.646 6.023 5.836 1.00 89.69 93 MET A N 1
ATOM 725 C CA . MET A 1 93 ? 1.991 5.443 5.949 1.00 89.69 93 MET A CA 1
ATOM 726 C C . MET A 1 93 ? 2.226 4.320 4.928 1.00 89.69 93 MET A C 1
ATOM 728 O O . MET A 1 93 ? 3.312 4.242 4.359 1.00 89.69 93 MET A O 1
ATOM 732 N N . TRP A 1 94 ? 1.217 3.488 4.650 1.00 87.62 94 TRP A N 1
ATOM 733 C CA . TRP A 1 94 ? 1.306 2.449 3.617 1.00 87.62 94 TRP A CA 1
ATOM 734 C C . TRP A 1 94 ? 1.393 3.016 2.199 1.00 87.62 94 TRP A C 1
ATOM 736 O O . TRP A 1 94 ? 2.167 2.515 1.394 1.00 87.62 94 TRP A O 1
ATOM 746 N N . GLY A 1 95 ? 0.622 4.055 1.876 1.00 83.12 95 GLY A N 1
ATOM 747 C CA . GLY A 1 95 ? 0.724 4.720 0.575 1.00 83.12 95 GLY A CA 1
ATOM 748 C C . GLY A 1 95 ? 2.059 5.454 0.411 1.00 83.12 95 GLY A C 1
ATOM 749 O O . GLY A 1 95 ? 2.750 5.278 -0.591 1.00 83.12 95 GLY A O 1
ATOM 750 N N . PHE A 1 96 ? 2.454 6.233 1.422 1.00 84.69 96 PHE A N 1
ATOM 751 C CA . PHE A 1 96 ? 3.649 7.077 1.395 1.00 84.69 96 PHE A CA 1
ATOM 752 C C . PHE A 1 96 ? 4.959 6.288 1.364 1.00 84.69 96 PHE A C 1
ATOM 754 O O . PHE A 1 96 ? 5.910 6.745 0.729 1.00 84.69 96 PHE A O 1
ATOM 761 N N . SER A 1 97 ? 5.018 5.091 1.961 1.00 85.62 97 SER A N 1
ATOM 762 C CA . SER A 1 97 ? 6.206 4.223 1.877 1.00 85.62 97 SER A CA 1
ATOM 763 C C . SER A 1 97 ? 6.546 3.823 0.436 1.00 85.62 97 SER A C 1
ATOM 765 O O . SER A 1 97 ? 7.704 3.558 0.114 1.00 85.62 97 SER A O 1
ATOM 767 N N . HIS A 1 98 ? 5.554 3.832 -0.453 1.00 83.94 98 HIS A N 1
ATOM 768 C CA . HIS A 1 98 ? 5.706 3.503 -1.863 1.00 83.94 98 HIS A CA 1
ATOM 769 C C . HIS A 1 98 ? 5.796 4.740 -2.771 1.00 83.94 98 HIS A C 1
ATOM 771 O O . HIS A 1 98 ? 6.175 4.613 -3.936 1.00 83.94 98 HIS A O 1
ATOM 777 N N . THR A 1 99 ? 5.563 5.948 -2.248 1.00 82.69 99 THR A N 1
ATOM 778 C CA . THR A 1 99 ? 5.645 7.194 -3.027 1.00 82.69 99 THR A CA 1
ATOM 779 C C . THR A 1 99 ? 7.043 7.445 -3.582 1.00 82.69 99 THR A C 1
ATOM 781 O O . THR A 1 99 ? 7.165 7.877 -4.723 1.00 82.69 99 THR A O 1
ATOM 784 N N . GLN A 1 100 ? 8.116 7.132 -2.844 1.00 83.25 100 GLN A N 1
ATOM 785 C CA . GLN A 1 100 ? 9.484 7.298 -3.359 1.00 83.25 100 GLN A CA 1
ATOM 786 C C . GLN A 1 100 ? 9.708 6.483 -4.641 1.00 83.25 100 GLN A C 1
ATOM 788 O O . GLN A 1 100 ? 10.319 6.968 -5.594 1.00 83.25 100 GLN A O 1
ATOM 793 N N . ARG A 1 101 ? 9.178 5.258 -4.682 1.00 81.75 101 ARG A N 1
ATOM 794 C CA . ARG A 1 101 ? 9.240 4.388 -5.856 1.00 81.75 101 ARG A CA 1
ATOM 795 C C . ARG A 1 101 ? 8.409 4.951 -7.009 1.00 81.75 101 ARG A C 1
ATOM 797 O O . ARG A 1 101 ? 8.918 5.015 -8.124 1.00 81.75 101 ARG A O 1
ATOM 804 N N . ALA A 1 102 ? 7.183 5.396 -6.739 1.00 82.38 102 ALA A N 1
ATOM 805 C CA . ALA A 1 102 ? 6.328 6.026 -7.744 1.00 82.38 102 ALA A CA 1
ATOM 806 C C . ALA A 1 102 ? 7.007 7.268 -8.349 1.00 82.38 102 ALA A C 1
ATOM 808 O O . ALA A 1 102 ? 7.154 7.380 -9.559 1.00 82.38 102 ALA A O 1
ATOM 809 N N . VAL A 1 103 ? 7.577 8.146 -7.520 1.00 84.25 103 VAL A N 1
ATOM 810 C CA . VAL A 1 103 ? 8.331 9.321 -7.984 1.00 84.25 103 VAL A CA 1
ATOM 811 C C . VAL A 1 103 ? 9.529 8.915 -8.847 1.00 84.25 103 VAL A C 1
ATOM 813 O O . VAL A 1 103 ? 9.758 9.505 -9.903 1.00 84.25 103 VAL A O 1
ATOM 816 N N . GLN A 1 104 ? 10.285 7.886 -8.455 1.00 84.38 104 GLN A N 1
ATOM 817 C CA . GLN A 1 104 ? 11.376 7.362 -9.282 1.00 84.38 104 GLN A CA 1
ATOM 818 C C . GLN A 1 104 ? 10.879 6.815 -10.627 1.00 84.38 104 GLN A C 1
ATOM 820 O O . GLN A 1 104 ? 11.554 6.999 -11.640 1.00 84.38 104 GLN A O 1
ATOM 825 N N . ASN A 1 105 ? 9.717 6.164 -10.661 1.00 83.69 105 ASN A N 1
ATOM 826 C CA . ASN A 1 105 ? 9.101 5.681 -11.894 1.00 83.69 105 ASN A CA 1
ATOM 827 C C . ASN A 1 105 ? 8.665 6.840 -12.798 1.00 83.69 105 ASN A C 1
ATOM 829 O O . ASN A 1 105 ? 9.011 6.835 -13.980 1.00 83.69 105 ASN A O 1
ATOM 833 N N . ILE A 1 106 ? 8.035 7.880 -12.243 1.00 83.88 106 ILE A N 1
ATOM 834 C CA . ILE A 1 106 ? 7.699 9.116 -12.965 1.00 83.88 106 ILE A CA 1
ATOM 835 C C . ILE A 1 106 ? 8.960 9.738 -13.568 1.00 83.88 106 ILE A C 1
ATOM 837 O O . ILE A 1 106 ? 8.986 10.039 -14.759 1.00 83.88 106 ILE A O 1
ATOM 841 N N . TRP A 1 107 ? 10.042 9.875 -12.798 1.00 84.56 107 TRP A N 1
ATOM 842 C CA . TRP A 1 107 ? 11.311 10.404 -13.308 1.00 84.56 107 TRP A CA 1
ATOM 843 C C . TRP A 1 107 ? 11.943 9.513 -14.383 1.00 84.56 107 TRP A C 1
ATOM 845 O O . TRP A 1 107 ? 12.518 10.028 -15.341 1.00 84.56 107 TRP A O 1
ATOM 855 N N . LYS A 1 108 ? 11.831 8.186 -14.277 1.00 81.88 108 LYS A N 1
ATOM 856 C CA . LYS A 1 108 ? 12.320 7.261 -15.313 1.00 81.88 108 LYS A CA 1
ATOM 857 C C . LYS A 1 108 ? 11.540 7.395 -16.619 1.00 81.88 108 LYS A C 1
ATOM 859 O O . LYS A 1 108 ? 12.143 7.336 -17.690 1.00 81.88 108 LYS A O 1
ATOM 864 N N . VAL A 1 109 ? 10.224 7.575 -16.537 1.00 82.31 109 VAL A N 1
ATOM 865 C CA . VAL A 1 109 ? 9.347 7.672 -17.710 1.00 82.31 109 VAL A CA 1
ATOM 866 C C . VAL A 1 109 ? 9.414 9.068 -18.333 1.00 82.31 109 VAL A C 1
ATOM 868 O O . VAL A 1 109 ? 9.680 9.195 -19.528 1.00 82.31 109 VAL A O 1
ATOM 871 N N . TRP A 1 110 ? 9.246 10.109 -17.521 1.00 81.75 110 TRP A N 1
ATOM 872 C CA . TRP A 1 110 ? 9.031 11.492 -17.952 1.00 81.75 110 TRP A CA 1
ATOM 873 C C . TRP A 1 110 ? 10.224 12.421 -17.713 1.00 81.75 110 TRP A C 1
ATOM 875 O O . TRP A 1 110 ? 10.256 13.527 -18.245 1.00 81.75 110 TRP A O 1
ATOM 885 N N . GLY A 1 111 ? 11.235 12.010 -16.946 1.00 78.38 111 GLY A N 1
ATOM 886 C CA . GLY A 1 111 ? 12.303 12.906 -16.489 1.00 78.38 111 GLY A CA 1
ATOM 887 C C . GLY A 1 111 ? 13.147 13.527 -17.601 1.00 78.38 111 GLY A C 1
ATOM 888 O O . GLY A 1 111 ? 13.668 14.625 -17.428 1.00 78.38 111 GLY A O 1
ATOM 889 N N . ARG A 1 112 ? 13.275 12.867 -18.759 1.00 75.44 112 ARG A N 1
ATOM 890 C CA . ARG A 1 112 ? 13.931 13.467 -19.934 1.00 75.44 112 ARG A CA 1
ATOM 891 C C . ARG A 1 112 ? 13.041 14.482 -20.649 1.00 75.44 112 ARG A C 1
ATOM 893 O O . ARG A 1 112 ? 13.567 15.507 -21.080 1.00 75.44 112 ARG A O 1
ATOM 900 N N . ALA A 1 113 ? 11.731 14.250 -20.675 1.00 76.25 113 ALA A N 1
ATOM 901 C CA . ALA A 1 113 ? 10.759 15.188 -21.226 1.00 76.25 113 ALA A CA 1
ATOM 902 C C . ALA A 1 113 ? 10.653 16.452 -20.360 1.00 76.25 113 ALA A C 1
ATOM 904 O O . ALA A 1 113 ? 10.698 17.560 -20.887 1.00 76.25 113 ALA A O 1
ATOM 905 N N . PHE A 1 114 ? 10.640 16.303 -19.029 1.00 78.19 114 PHE A N 1
ATOM 906 C CA . PHE A 1 114 ? 10.646 17.434 -18.091 1.00 78.19 114 PHE A CA 1
ATOM 907 C C . PHE A 1 114 ? 11.922 18.282 -18.152 1.00 78.19 114 PHE A C 1
ATOM 909 O O . PHE A 1 114 ? 11.888 19.459 -17.812 1.00 78.19 114 PHE A O 1
ATOM 916 N N . LYS A 1 115 ? 13.040 17.720 -18.629 1.00 78.81 115 LYS A N 1
ATOM 917 C CA . LYS A 1 115 ? 14.306 18.443 -18.841 1.00 78.81 115 LYS A CA 1
ATOM 918 C C . LYS A 1 115 ? 14.375 19.204 -20.175 1.00 78.81 115 LYS A C 1
ATOM 920 O O . LYS A 1 115 ? 15.456 19.631 -20.561 1.00 78.81 115 LYS A O 1
ATOM 925 N N . GLY A 1 116 ? 13.253 19.369 -20.880 1.00 68.50 116 GLY A N 1
ATOM 926 C CA . GLY A 1 116 ? 13.169 20.191 -22.092 1.00 68.50 116 GLY A CA 1
ATOM 927 C C . GLY A 1 116 ? 13.469 19.460 -23.403 1.00 68.50 116 GLY A C 1
ATOM 928 O O . GLY A 1 116 ? 13.470 20.089 -24.453 1.00 68.50 116 GLY A O 1
ATOM 929 N N . ASN A 1 117 ? 13.659 18.135 -23.381 1.00 72.19 117 ASN A N 1
ATOM 930 C CA . ASN A 1 117 ? 13.959 17.343 -24.586 1.00 72.19 117 ASN A CA 1
ATOM 931 C C . ASN A 1 117 ? 12.702 16.907 -25.376 1.00 72.19 117 ASN A C 1
ATOM 933 O O . ASN A 1 117 ? 12.784 16.019 -26.222 1.00 72.19 117 ASN A O 1
ATOM 937 N N . GLY A 1 118 ? 11.531 17.484 -25.082 1.00 70.56 118 GLY A N 1
ATOM 938 C CA . GLY A 1 118 ? 10.269 17.183 -25.770 1.00 70.56 118 GLY A CA 1
ATOM 939 C C . GLY A 1 118 ? 9.663 15.806 -25.448 1.00 70.56 118 GLY A C 1
ATOM 940 O O . GLY A 1 118 ? 10.255 14.977 -24.753 1.00 70.56 118 GLY A O 1
ATOM 941 N N . ILE A 1 119 ? 8.451 15.558 -25.959 1.00 72.75 119 ILE A N 1
ATOM 942 C CA . ILE A 1 119 ? 7.654 14.330 -25.730 1.00 72.75 119 ILE A CA 1
AT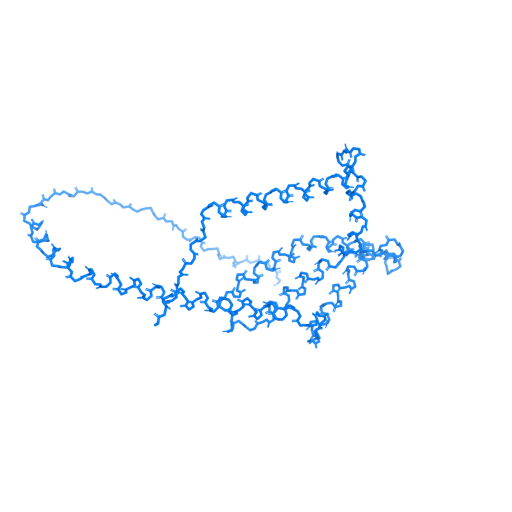OM 943 C C . ILE A 1 119 ? 8.330 13.090 -26.347 1.00 72.75 119 ILE A C 1
ATOM 945 O O . ILE A 1 119 ? 8.193 11.983 -25.835 1.00 72.75 119 ILE A O 1
ATOM 949 N N . GLU A 1 120 ? 9.144 13.266 -27.389 1.00 70.44 120 GLU A N 1
ATOM 950 C CA . GLU A 1 120 ? 9.902 12.181 -28.036 1.00 70.44 120 GLU A CA 1
ATOM 951 C C . GLU A 1 120 ? 10.988 11.575 -27.131 1.00 70.44 120 GLU A C 1
ATOM 953 O O . GLU A 1 120 ? 11.453 10.458 -27.354 1.00 70.44 120 GLU A O 1
ATOM 958 N N . SER A 1 121 ? 11.378 12.290 -26.071 1.00 73.75 121 SER A N 1
ATOM 959 C CA . SER A 1 121 ? 12.384 11.836 -25.108 1.00 73.75 121 SER A CA 1
ATOM 960 C C . SER A 1 121 ? 11.821 10.992 -23.955 1.00 73.75 121 SER A C 1
ATOM 962 O O . SER A 1 121 ? 12.588 10.530 -23.100 1.00 73.75 121 SER A O 1
ATOM 964 N N . ILE A 1 122 ? 10.500 10.772 -23.931 1.00 80.25 122 ILE A N 1
ATOM 965 C CA . ILE A 1 122 ? 9.826 9.893 -22.972 1.00 80.25 122 ILE A CA 1
ATOM 966 C C . ILE A 1 122 ? 10.355 8.460 -23.131 1.00 80.25 122 ILE A C 1
ATOM 968 O O . ILE A 1 122 ? 10.620 7.983 -24.237 1.00 80.25 122 ILE A O 1
ATOM 972 N N . CYS A 1 123 ? 10.531 7.743 -22.018 1.00 81.19 123 CYS A N 1
ATOM 973 C CA . CYS A 1 123 ? 10.948 6.347 -22.092 1.00 81.19 123 CYS A CA 1
ATOM 974 C C . CYS A 1 123 ? 9.884 5.511 -22.816 1.00 81.19 123 CYS A C 1
ATOM 976 O O . CYS A 1 123 ? 8.763 5.382 -22.331 1.00 81.19 123 CYS A O 1
ATOM 978 N N . GLY A 1 124 ? 10.240 4.916 -23.957 1.00 77.88 124 GLY A N 1
ATOM 979 C CA . GLY A 1 124 ? 9.326 4.065 -24.716 1.00 77.88 124 GLY A CA 1
ATOM 980 C C . GLY A 1 124 ? 8.816 2.870 -23.904 1.00 77.88 124 GLY A C 1
ATOM 981 O O . GLY A 1 124 ? 9.515 2.355 -23.021 1.00 77.88 124 GLY A O 1
ATOM 982 N N . LEU A 1 125 ? 7.606 2.413 -24.243 1.00 75.31 125 LEU A N 1
ATOM 983 C CA . LEU A 1 125 ? 6.926 1.314 -23.559 1.00 75.31 125 LEU A CA 1
ATOM 984 C C . LEU A 1 125 ? 7.830 0.081 -23.458 1.00 75.31 125 LEU A C 1
ATOM 986 O O . LEU A 1 125 ? 7.901 -0.517 -22.397 1.00 75.31 125 LEU A O 1
ATOM 990 N N . ASP A 1 126 ? 8.611 -0.234 -24.498 1.00 75.94 126 ASP A N 1
ATOM 991 C CA . ASP A 1 126 ? 9.477 -1.417 -24.511 1.00 75.94 126 ASP A CA 1
ATOM 992 C C . ASP A 1 126 ? 10.594 -1.430 -23.470 1.00 75.94 126 ASP A C 1
ATOM 994 O O . ASP A 1 126 ? 10.939 -2.495 -22.961 1.00 75.94 126 ASP A O 1
ATOM 998 N N . LYS A 1 12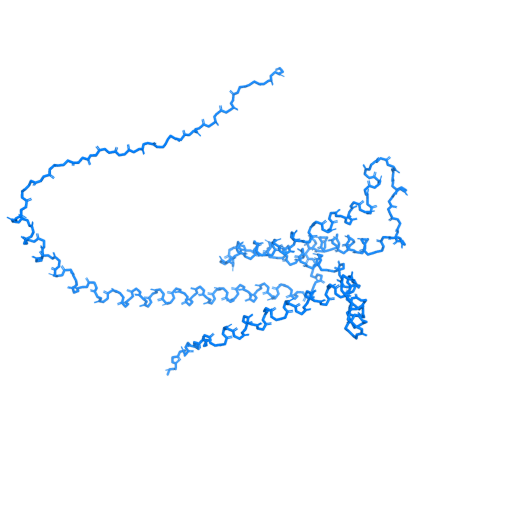7 ? 11.126 -0.259 -23.114 1.00 78.19 127 LYS A N 1
ATOM 999 C CA . LYS A 1 127 ? 12.220 -0.138 -22.141 1.00 78.19 127 LYS A CA 1
ATOM 1000 C C . LYS A 1 127 ? 11.708 0.066 -20.715 1.00 78.19 127 LYS A C 1
ATOM 1002 O O . LYS A 1 127 ? 12.384 -0.324 -19.771 1.00 78.19 127 LYS A O 1
ATOM 1007 N N . CYS A 1 128 ? 10.515 0.645 -20.555 1.00 82.81 128 CYS A N 1
ATOM 1008 C CA . CYS A 1 128 ? 9.944 1.017 -19.258 1.00 82.81 128 CYS A CA 1
ATOM 1009 C C . CYS A 1 128 ? 8.564 0.381 -18.982 1.00 82.81 128 CYS A C 1
ATOM 1011 O O . CYS A 1 128 ? 7.733 1.007 -18.327 1.00 82.81 128 CYS A O 1
ATOM 1013 N N . LYS A 1 129 ? 8.308 -0.860 -19.441 1.00 82.69 129 LYS A N 1
ATOM 1014 C CA . LYS A 1 129 ? 6.995 -1.546 -19.320 1.00 82.69 129 LYS A CA 1
ATOM 1015 C C . LYS A 1 129 ? 6.426 -1.516 -17.901 1.00 82.69 129 LYS A C 1
ATOM 1017 O O . LYS A 1 129 ? 5.274 -1.146 -17.709 1.00 82.69 129 LYS A O 1
ATOM 1022 N N . ALA A 1 130 ? 7.244 -1.875 -16.911 1.00 79.06 130 ALA A N 1
ATOM 1023 C CA . ALA A 1 130 ? 6.809 -1.957 -15.517 1.00 79.06 130 ALA A CA 1
ATOM 1024 C C . ALA A 1 130 ? 6.446 -0.585 -14.925 1.00 79.06 130 ALA A C 1
ATOM 1026 O O . ALA A 1 130 ? 5.437 -0.469 -14.238 1.00 79.06 130 ALA A O 1
ATOM 1027 N N . ALA A 1 131 ? 7.234 0.453 -15.228 1.00 82.69 131 ALA A N 1
ATOM 1028 C CA . ALA A 1 131 ? 6.963 1.808 -14.754 1.00 82.69 131 ALA A CA 1
ATOM 1029 C C . ALA A 1 131 ? 5.696 2.377 -15.408 1.00 82.69 131 ALA A C 1
ATOM 1031 O O . ALA A 1 131 ? 4.843 2.921 -14.721 1.00 82.69 131 ALA A O 1
ATOM 1032 N N . TRP A 1 132 ? 5.521 2.173 -16.716 1.00 85.56 132 TRP A N 1
ATOM 1033 C CA . TRP A 1 132 ? 4.293 2.554 -17.412 1.00 85.56 132 TRP A CA 1
ATOM 1034 C C . TRP A 1 132 ? 3.053 1.850 -16.872 1.00 85.56 132 TRP A C 1
ATOM 1036 O O . TRP A 1 132 ? 2.018 2.491 -16.720 1.00 85.56 132 TRP A O 1
ATOM 1046 N N . ALA A 1 133 ? 3.152 0.552 -16.572 1.00 85.69 133 ALA A N 1
ATOM 1047 C CA . ALA A 1 133 ? 2.053 -0.197 -15.976 1.00 85.69 133 ALA A CA 1
ATOM 1048 C C . ALA A 1 133 ? 1.678 0.363 -14.595 1.00 85.69 133 ALA A C 1
ATOM 1050 O O . ALA A 1 133 ? 0.501 0.604 -14.347 1.00 85.69 133 ALA A O 1
ATOM 1051 N N . GLU A 1 134 ? 2.666 0.616 -13.730 1.00 86.62 134 GLU A N 1
ATOM 1052 C CA . GLU A 1 134 ? 2.460 1.185 -12.389 1.00 86.62 134 GLU A CA 1
ATOM 1053 C C . GLU A 1 134 ? 1.788 2.570 -12.461 1.00 86.62 134 GLU A C 1
ATOM 1055 O O . GLU A 1 134 ? 0.776 2.802 -11.796 1.00 86.62 134 GLU A O 1
ATOM 1060 N N . GLU A 1 135 ? 2.278 3.465 -13.326 1.00 85.38 135 GLU A N 1
ATOM 1061 C CA . GLU A 1 135 ? 1.702 4.805 -13.517 1.00 85.38 135 GLU A CA 1
ATOM 1062 C C . GLU A 1 135 ? 0.287 4.753 -14.113 1.00 85.38 135 GLU A C 1
ATOM 1064 O O . GLU A 1 135 ? -0.628 5.405 -13.610 1.00 85.38 135 GLU A O 1
ATOM 1069 N N . ALA A 1 136 ? 0.066 3.938 -15.149 1.00 88.00 136 ALA A N 1
ATOM 1070 C CA . ALA A 1 136 ? -1.247 3.794 -15.775 1.00 88.00 136 ALA A CA 1
ATOM 1071 C C . ALA A 1 136 ? -2.289 3.235 -14.793 1.00 88.00 136 ALA A C 1
ATOM 1073 O O . ALA A 1 136 ? -3.411 3.738 -14.732 1.00 88.00 136 ALA A O 1
ATOM 1074 N N . LEU A 1 137 ? -1.912 2.232 -13.992 1.00 88.25 137 LEU A N 1
ATOM 1075 C CA . LEU A 1 137 ? -2.761 1.673 -12.938 1.00 88.25 137 LEU A CA 1
ATOM 1076 C C . LEU A 1 137 ? -3.066 2.708 -11.854 1.00 88.25 137 LEU A C 1
ATOM 1078 O O . LEU A 1 137 ? -4.211 2.817 -11.421 1.00 88.25 137 LEU A O 1
ATOM 1082 N N . THR A 1 138 ? -2.072 3.495 -11.443 1.00 88.31 138 THR A N 1
ATOM 1083 C CA . THR A 1 138 ? -2.247 4.564 -10.450 1.00 88.31 138 THR A CA 1
ATOM 1084 C C . THR A 1 138 ? -3.262 5.597 -10.936 1.00 88.31 138 THR A C 1
ATOM 1086 O O . THR A 1 138 ? -4.224 5.907 -10.230 1.00 88.31 138 THR A O 1
ATOM 1089 N N . VAL A 1 139 ? -3.106 6.083 -12.171 1.00 89.50 139 VAL A N 1
ATOM 1090 C CA . VAL A 1 139 ? -4.039 7.034 -12.792 1.00 89.50 139 VAL A CA 1
ATOM 1091 C C . VAL A 1 139 ? -5.438 6.430 -12.914 1.00 89.50 139 VAL A C 1
ATOM 1093 O O . VAL A 1 139 ? -6.422 7.093 -12.583 1.00 89.50 139 VAL A O 1
ATOM 1096 N N . LEU A 1 140 ? -5.546 5.164 -13.326 1.00 90.31 140 LEU A N 1
ATOM 1097 C CA . LEU A 1 140 ? -6.825 4.461 -13.428 1.00 90.31 140 LEU A CA 1
ATOM 1098 C C . LEU A 1 140 ? -7.539 4.389 -12.076 1.00 90.31 140 LEU A C 1
ATOM 1100 O O . LEU A 1 140 ? -8.730 4.687 -12.017 1.00 90.31 140 LEU A O 1
ATOM 1104 N N . VAL A 1 141 ? -6.832 4.053 -10.994 1.00 89.06 141 VAL A N 1
ATOM 1105 C CA . VAL A 1 141 ? -7.403 4.003 -9.637 1.00 89.06 141 VAL A CA 1
ATOM 1106 C C . VAL A 1 141 ? -7.911 5.379 -9.200 1.00 89.06 141 VAL A C 1
ATOM 1108 O O . VAL A 1 141 ? -9.010 5.474 -8.653 1.00 89.06 141 VAL A O 1
ATOM 1111 N N . ILE A 1 142 ? -7.165 6.451 -9.481 1.00 87.88 142 ILE A N 1
ATOM 1112 C CA . ILE A 1 142 ? -7.580 7.825 -9.158 1.00 87.88 142 ILE A CA 1
ATOM 1113 C C . ILE A 1 142 ? -8.844 8.206 -9.941 1.00 87.88 142 ILE A C 1
ATOM 1115 O O . ILE A 1 142 ? -9.818 8.667 -9.345 1.00 87.88 142 ILE A O 1
AT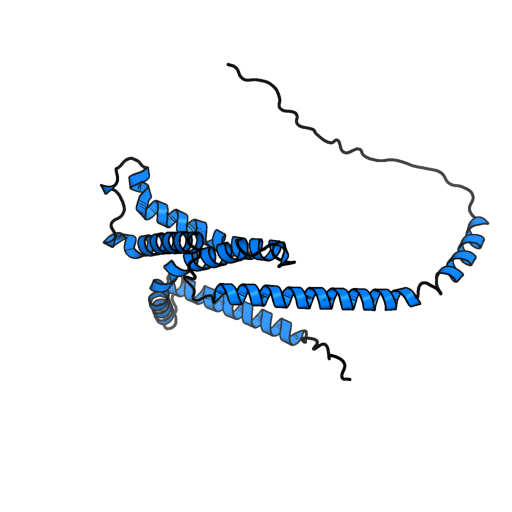OM 1119 N N . ILE A 1 143 ? -8.870 7.971 -11.257 1.00 89.62 143 ILE A N 1
ATOM 1120 C CA . ILE A 1 143 ? -10.034 8.274 -12.108 1.00 89.62 143 ILE A CA 1
ATOM 1121 C C . ILE A 1 143 ? -11.251 7.449 -11.681 1.00 89.62 143 ILE A C 1
ATOM 1123 O O . ILE A 1 143 ? -12.357 7.987 -11.595 1.00 89.62 143 ILE A O 1
ATOM 1127 N N . ALA A 1 144 ? -11.060 6.157 -11.407 1.00 87.81 144 ALA A N 1
ATOM 1128 C CA . ALA A 1 144 ? -12.116 5.274 -10.929 1.00 87.81 144 ALA A CA 1
ATOM 1129 C C . ALA A 1 144 ? -12.693 5.788 -9.607 1.00 87.81 144 ALA A C 1
ATOM 1131 O O . ALA A 1 144 ? -13.910 5.877 -9.467 1.00 87.81 144 ALA A O 1
ATOM 1132 N N . HIS A 1 145 ? -11.835 6.216 -8.677 1.00 87.56 145 HIS A N 1
ATOM 1133 C CA . HIS A 1 145 ? -12.271 6.796 -7.414 1.00 87.56 145 HIS A CA 1
ATOM 1134 C C . HIS A 1 145 ? -13.049 8.107 -7.609 1.00 87.56 145 HIS A C 1
ATOM 1136 O O . HIS A 1 145 ? -14.133 8.253 -7.050 1.00 87.56 145 HIS A O 1
ATOM 1142 N N . MET A 1 146 ? -12.559 9.025 -8.452 1.00 87.44 146 MET A N 1
ATOM 1143 C CA . MET A 1 146 ? -13.246 10.291 -8.752 1.00 87.44 146 MET A CA 1
ATOM 1144 C C . MET A 1 146 ? -14.617 10.086 -9.407 1.00 87.44 146 MET A C 1
ATOM 1146 O O . MET A 1 146 ? -15.545 10.844 -9.142 1.00 87.44 146 MET A O 1
ATOM 1150 N N . ARG A 1 147 ? -14.758 9.062 -10.255 1.00 88.69 147 ARG A N 1
ATOM 1151 C CA . ARG A 1 147 ? -16.038 8.687 -10.875 1.00 88.69 147 ARG A CA 1
ATOM 1152 C C . ARG A 1 147 ? -16.963 7.889 -9.952 1.00 88.69 147 ARG A C 1
ATOM 1154 O O . ARG A 1 147 ? -18.084 7.595 -10.353 1.00 88.69 147 ARG A O 1
ATOM 1161 N N . GLY A 1 148 ? -16.511 7.518 -8.754 1.00 81.31 148 GLY A N 1
ATOM 1162 C CA . GLY A 1 148 ? -17.263 6.652 -7.845 1.00 81.31 148 GLY A CA 1
ATOM 1163 C C . GLY A 1 148 ? -17.379 5.202 -8.328 1.00 81.31 148 GLY A C 1
ATOM 1164 O O . GLY A 1 148 ? -18.275 4.485 -7.892 1.00 81.31 148 GLY A O 1
ATOM 1165 N N . TRP A 1 149 ? -16.500 4.752 -9.229 1.00 85.19 149 TRP A N 1
ATOM 1166 C CA . TRP A 1 149 ? -16.506 3.376 -9.717 1.00 85.19 149 TRP A CA 1
ATOM 1167 C C . TRP A 1 149 ? -15.815 2.436 -8.718 1.00 85.19 149 TRP A C 1
ATOM 1169 O O . TRP A 1 149 ? -14.669 2.646 -8.311 1.00 85.19 149 TRP A O 1
ATOM 1179 N N . SER A 1 150 ? -16.509 1.360 -8.353 1.00 79.75 150 SER A N 1
ATOM 1180 C CA . SER A 1 150 ? -15.994 0.227 -7.584 1.00 79.75 150 SER A CA 1
ATOM 1181 C C . SER A 1 150 ? -15.035 -0.636 -8.421 1.00 79.75 150 SER A C 1
ATOM 1183 O O . SER A 1 150 ? -15.396 -1.712 -8.898 1.00 79.75 150 SER A O 1
ATOM 1185 N N . TRP A 1 151 ? -13.797 -0.172 -8.603 1.00 81.44 151 TRP A N 1
ATOM 1186 C CA . TRP A 1 151 ? -12.742 -0.914 -9.316 1.00 81.44 151 TRP A CA 1
ATOM 1187 C C . TRP A 1 151 ? -12.310 -2.216 -8.610 1.00 81.44 151 TRP A C 1
ATOM 1189 O O . TRP A 1 151 ? -11.659 -3.066 -9.207 1.00 81.44 151 TRP A O 1
ATOM 1199 N N . ASP A 1 152 ? -12.682 -2.383 -7.344 1.00 81.69 152 ASP A N 1
ATOM 1200 C CA . ASP A 1 152 ? -12.297 -3.473 -6.446 1.00 81.69 152 ASP A CA 1
ATOM 1201 C C . ASP A 1 152 ? -13.463 -4.410 -6.079 1.00 81.69 152 ASP A C 1
ATOM 1203 O O . ASP A 1 152 ? -13.373 -5.140 -5.090 1.00 81.69 152 ASP A O 1
ATOM 1207 N N . ASN A 1 153 ? -14.580 -4.370 -6.819 1.00 84.00 153 ASN A N 1
ATOM 1208 C CA . ASN A 1 153 ? -15.798 -5.137 -6.512 1.00 84.00 153 ASN A CA 1
ATOM 1209 C C . ASN A 1 153 ? -16.302 -4.938 -5.064 1.00 84.00 153 ASN A C 1
ATOM 1211 O O . ASN A 1 153 ? -16.766 -5.882 -4.422 1.00 84.00 153 ASN A O 1
ATOM 1215 N N . ASP A 1 154 ? -16.160 -3.721 -4.527 1.00 84.81 154 ASP A N 1
ATOM 1216 C CA . ASP A 1 154 ? -16.521 -3.349 -3.149 1.00 84.81 154 ASP A CA 1
ATOM 1217 C C . ASP A 1 154 ? -15.808 -4.127 -2.037 1.00 84.81 154 ASP A C 1
ATOM 1219 O O . ASP A 1 154 ? -16.192 -4.043 -0.865 1.00 84.81 154 ASP A O 1
ATOM 1223 N N . LEU A 1 155 ? -14.730 -4.840 -2.355 1.00 86.69 155 LEU A N 1
ATOM 1224 C CA . LEU A 1 155 ? -13.961 -5.588 -1.369 1.00 86.69 155 LEU A CA 1
ATOM 1225 C C . LEU A 1 155 ? -13.428 -4.670 -0.262 1.00 86.69 155 LEU A C 1
ATOM 1227 O O . LEU A 1 155 ? -13.629 -4.939 0.925 1.00 86.69 155 LEU A O 1
ATOM 1231 N N . PHE A 1 156 ? -12.798 -3.554 -0.634 1.00 84.69 156 PHE A N 1
ATOM 1232 C CA . PHE A 1 156 ? -12.264 -2.599 0.332 1.00 84.69 156 PHE A CA 1
ATOM 1233 C C . PHE A 1 156 ? -13.371 -1.811 1.025 1.00 84.69 156 PHE A C 1
ATOM 1235 O O . PHE A 1 156 ? -13.216 -1.466 2.192 1.00 84.69 156 PHE A O 1
ATOM 1242 N N . THR A 1 157 ? -14.503 -1.575 0.355 1.00 84.88 157 THR A N 1
ATOM 1243 C CA . THR A 1 157 ? -15.673 -0.935 0.976 1.00 84.88 157 THR A CA 1
ATOM 1244 C C . THR A 1 157 ? -16.170 -1.786 2.149 1.00 84.88 157 THR A C 1
ATOM 1246 O O . THR A 1 157 ? -16.259 -1.306 3.279 1.00 84.88 157 THR A O 1
ATOM 1249 N N . ARG A 1 158 ? -16.371 -3.091 1.921 1.00 88.19 158 ARG A N 1
ATOM 1250 C CA . ARG A 1 158 ? -16.779 -4.057 2.956 1.00 88.19 158 ARG A CA 1
ATOM 1251 C C . ARG A 1 158 ? -15.740 -4.212 4.062 1.00 88.19 158 ARG A C 1
ATOM 1253 O O . ARG A 1 158 ? -16.100 -4.369 5.227 1.00 88.19 158 ARG A O 1
ATOM 1260 N N . TRP A 1 159 ? -14.455 -4.171 3.716 1.00 89.31 159 TRP A N 1
ATOM 1261 C CA . TRP A 1 159 ? -13.375 -4.208 4.701 1.00 89.31 159 TRP A CA 1
ATOM 1262 C C . TRP A 1 159 ? -13.407 -2.983 5.626 1.00 89.31 159 TRP A C 1
ATOM 1264 O O . TRP A 1 159 ? -13.384 -3.152 6.846 1.00 89.31 159 TRP A O 1
ATOM 1274 N N . VAL A 1 160 ? -13.551 -1.769 5.075 1.00 87.00 160 VAL A N 1
ATOM 1275 C CA . VAL A 1 160 ? -13.697 -0.532 5.866 1.00 87.00 160 VAL A CA 1
ATOM 1276 C C . VAL A 1 160 ? -14.942 -0.599 6.751 1.00 87.00 160 VAL A C 1
ATOM 1278 O O . VAL A 1 160 ? -14.861 -0.309 7.943 1.00 87.00 160 VAL A O 1
ATOM 1281 N N . GLU A 1 161 ? -16.081 -1.054 6.226 1.00 88.69 161 GLU A N 1
ATOM 1282 C CA . GLU A 1 161 ? -17.289 -1.264 7.034 1.00 88.69 161 GLU A CA 1
ATOM 1283 C C . GLU A 1 161 ? -17.064 -2.255 8.185 1.00 88.69 161 GLU A C 1
ATOM 1285 O O . GLU A 1 161 ? -17.560 -2.049 9.296 1.00 88.69 161 GLU A O 1
ATOM 1290 N N . GLY A 1 162 ? -16.307 -3.325 7.936 1.00 88.62 162 GLY A N 1
ATOM 1291 C CA . GLY A 1 162 ? -15.903 -4.296 8.949 1.00 88.62 162 GLY A CA 1
ATOM 1292 C C . GLY A 1 162 ? -15.077 -3.660 10.067 1.00 88.62 162 GLY A C 1
ATOM 1293 O O . GLY A 1 162 ? -15.380 -3.873 11.242 1.00 88.62 162 GLY A O 1
ATOM 1294 N N . LEU A 1 163 ? -14.091 -2.827 9.717 1.00 87.12 163 LEU A N 1
ATOM 1295 C CA . LEU A 1 163 ? -13.287 -2.080 10.690 1.00 87.12 163 LEU A CA 1
ATOM 1296 C C . LEU A 1 163 ? -14.145 -1.130 11.529 1.00 87.12 163 LEU A C 1
ATOM 1298 O O . LEU A 1 163 ? -14.043 -1.120 12.756 1.00 87.12 163 LEU A O 1
ATOM 1302 N N . VAL A 1 164 ? -15.040 -0.380 10.886 1.00 87.81 164 VAL A N 1
ATOM 1303 C CA . VAL A 1 164 ? -15.946 0.553 11.568 1.00 87.81 164 VAL A CA 1
ATOM 1304 C C . VAL A 1 164 ? -16.853 -0.185 12.556 1.00 87.81 164 VAL A C 1
ATOM 1306 O O . VAL A 1 164 ? -17.046 0.280 13.680 1.00 87.81 164 VAL A O 1
ATOM 1309 N N . LYS A 1 165 ? -17.395 -1.349 12.174 1.00 88.81 165 LYS A N 1
ATOM 1310 C CA . LYS A 1 165 ? -18.209 -2.192 13.066 1.00 88.81 165 LYS A CA 1
ATOM 1311 C C . LYS A 1 165 ? -17.403 -2.671 14.274 1.00 88.81 165 LYS A C 1
ATOM 1313 O O . LYS A 1 165 ? -17.887 -2.568 15.398 1.00 88.81 165 LYS A O 1
ATOM 1318 N N . GLN A 1 166 ? -16.176 -3.148 14.062 1.00 87.88 166 GLN A N 1
ATOM 1319 C CA . GLN A 1 166 ? -15.306 -3.598 15.152 1.00 87.88 166 GLN A CA 1
ATOM 1320 C C . GLN A 1 166 ? -14.960 -2.470 16.125 1.00 87.88 166 GLN A C 1
ATOM 1322 O O . GLN A 1 166 ? -15.004 -2.681 17.336 1.00 87.88 166 GLN A O 1
ATOM 1327 N N . GLU A 1 167 ? -14.669 -1.269 15.626 1.00 86.06 167 GLU A N 1
ATOM 1328 C CA . GLU A 1 167 ? -14.368 -0.127 16.490 1.00 86.06 167 GLU A CA 1
ATOM 1329 C C . GLU A 1 167 ? -15.576 0.355 17.282 1.00 86.06 167 GLU A C 1
ATOM 1331 O O . GLU A 1 167 ? -15.433 0.674 18.460 1.00 86.06 167 GLU A O 1
ATOM 1336 N N . LYS A 1 168 ? -16.769 0.377 16.680 1.00 85.31 168 LYS A N 1
ATOM 1337 C CA . LYS A 1 168 ? -17.999 0.713 17.408 1.00 85.31 168 LYS A CA 1
ATOM 1338 C C . LYS A 1 168 ? -18.247 -0.270 18.551 1.00 85.31 168 LYS A C 1
ATOM 1340 O O . LYS A 1 168 ? -18.447 0.160 19.681 1.00 85.31 168 LYS A O 1
ATOM 1345 N N . ILE A 1 169 ? -18.116 -1.571 18.288 1.00 85.69 169 ILE A N 1
ATOM 1346 C CA . ILE A 1 169 ? -18.237 -2.617 19.315 1.00 85.69 169 ILE A CA 1
ATOM 1347 C C . ILE A 1 169 ? -17.154 -2.458 20.394 1.00 85.69 169 ILE A C 1
ATOM 1349 O O . ILE A 1 169 ? -17.430 -2.601 21.584 1.00 85.69 169 ILE A O 1
ATOM 1353 N N . ALA A 1 170 ? -15.911 -2.158 20.011 1.00 83.44 170 ALA A N 1
ATOM 1354 C CA . ALA A 1 170 ? -14.821 -1.942 20.959 1.00 83.44 170 ALA A CA 1
ATOM 1355 C C . ALA A 1 170 ? -15.066 -0.712 21.847 1.00 83.44 170 ALA A C 1
ATOM 1357 O O . ALA A 1 170 ? -14.841 -0.788 23.053 1.00 83.44 170 ALA A O 1
ATOM 1358 N N . LEU A 1 171 ? -15.573 0.381 21.273 1.00 83.75 171 LEU A N 1
ATOM 1359 C CA . LEU A 1 171 ? -15.919 1.601 21.997 1.00 83.75 171 LEU A CA 1
ATOM 1360 C C . LEU A 1 171 ? -17.096 1.374 22.952 1.00 83.75 171 LEU A C 1
ATOM 1362 O O . LEU A 1 171 ? -17.043 1.813 24.096 1.00 83.75 171 LEU A O 1
ATOM 1366 N N . GLU A 1 172 ? -18.136 0.658 22.524 1.00 84.19 172 GLU A N 1
ATOM 1367 C CA . GLU A 1 172 ? -19.257 0.274 23.390 1.00 84.19 172 GLU A CA 1
ATOM 1368 C C . GLU A 1 172 ? -18.796 -0.618 24.548 1.00 84.19 172 GLU A C 1
ATOM 1370 O O . GLU A 1 172 ? -19.190 -0.409 25.695 1.00 84.19 172 GLU A O 1
ATOM 1375 N N . ASN A 1 173 ? -17.904 -1.572 24.278 1.00 83.44 173 ASN A N 1
ATOM 1376 C CA . ASN A 1 173 ? -17.319 -2.424 25.308 1.00 83.44 173 ASN A CA 1
ATOM 1377 C C . ASN A 1 173 ? -16.388 -1.661 26.260 1.00 83.44 173 ASN A C 1
ATOM 1379 O O . ASN A 1 173 ? -16.318 -2.017 27.434 1.00 83.44 173 ASN A O 1
ATOM 1383 N N . ALA A 1 174 ? -15.663 -0.650 25.776 1.00 79.50 174 ALA A N 1
ATOM 1384 C CA . ALA A 1 174 ? -14.855 0.232 26.614 1.00 79.50 174 ALA A CA 1
ATOM 1385 C C . ALA A 1 174 ? -15.757 1.065 27.532 1.00 79.50 174 ALA A C 1
ATOM 1387 O O . ALA A 1 174 ? -15.615 0.985 28.745 1.00 79.50 174 ALA A O 1
ATOM 1388 N N . LYS A 1 175 ? -16.790 1.713 26.976 1.00 80.00 175 LYS A N 1
ATOM 1389 C CA . LYS A 1 175 ? -17.786 2.461 27.757 1.00 80.00 175 LYS A CA 1
ATOM 1390 C C . LYS A 1 175 ? -18.454 1.599 28.827 1.00 80.00 175 LYS A C 1
ATOM 1392 O O . LYS A 1 175 ? -18.568 2.038 29.965 1.00 80.00 175 LYS A O 1
ATOM 1397 N N . ARG A 1 176 ? -18.855 0.361 28.509 1.00 76.69 176 ARG A N 1
ATOM 1398 C CA . ARG A 1 176 ? -19.438 -0.571 29.495 1.00 76.69 176 ARG A CA 1
ATOM 1399 C C . ARG A 1 176 ? -18.470 -0.924 30.626 1.00 76.69 176 ARG A C 1
ATOM 1401 O O . ARG A 1 176 ? -18.904 -1.039 31.765 1.00 76.69 176 ARG A O 1
ATOM 1408 N N . LYS A 1 177 ? -17.179 -1.093 30.328 1.00 76.25 177 LYS A N 1
ATOM 1409 C CA . LYS A 1 177 ? -16.153 -1.377 31.343 1.00 76.25 177 LYS A CA 1
ATOM 1410 C C . LYS A 1 177 ? -15.852 -0.164 32.210 1.00 76.25 177 LYS A C 1
ATOM 1412 O O . LYS A 1 177 ? -15.734 -0.339 33.413 1.00 76.25 177 LYS A O 1
ATOM 1417 N N . ASP A 1 178 ? -15.793 1.026 31.624 1.00 72.50 178 ASP A N 1
ATOM 1418 C CA . ASP A 1 178 ? -15.590 2.269 32.374 1.00 72.50 178 ASP A CA 1
ATOM 1419 C C . ASP A 1 178 ? -16.791 2.554 33.287 1.00 72.50 178 ASP A C 1
ATOM 1421 O O . ASP A 1 178 ? -16.611 2.923 34.442 1.00 72.50 178 ASP A O 1
ATOM 1425 N N . SER A 1 179 ? -18.012 2.279 32.809 1.00 70.00 179 SER A N 1
ATOM 1426 C CA . SER A 1 179 ? -19.243 2.371 33.614 1.00 70.00 179 SER A CA 1
ATOM 1427 C C . SER A 1 179 ? -19.225 1.385 34.787 1.00 70.00 179 SER A C 1
ATOM 1429 O O . SER A 1 179 ? -19.564 1.748 35.908 1.00 70.00 179 SER A O 1
ATOM 1431 N N . ALA A 1 180 ? -18.809 0.138 34.539 1.00 64.62 180 ALA A N 1
ATOM 1432 C CA . ALA A 1 180 ? -18.705 -0.888 35.574 1.00 64.62 180 ALA A CA 1
ATOM 1433 C C . ALA A 1 180 ? -17.592 -0.572 36.591 1.00 64.62 180 ALA A C 1
ATOM 1435 O O . ALA A 1 180 ? -17.812 -0.714 37.787 1.00 64.62 180 ALA A O 1
ATOM 1436 N N . GLN A 1 181 ? -16.438 -0.067 36.141 1.00 60.62 181 GLN A N 1
ATOM 1437 C CA . GLN A 1 181 ? -15.352 0.368 37.027 1.00 60.62 181 GLN A CA 1
ATOM 1438 C C . GLN A 1 181 ? -15.691 1.632 37.825 1.00 60.62 181 GLN A C 1
ATOM 1440 O O . GLN A 1 181 ? -15.213 1.777 38.947 1.00 60.62 181 GLN A O 1
ATOM 1445 N N . GLN A 1 182 ? -16.494 2.553 37.281 1.00 57.56 182 GLN A N 1
ATOM 1446 C CA . GLN A 1 182 ? -16.981 3.710 38.038 1.00 57.56 182 GLN A CA 1
ATOM 1447 C C . GLN A 1 182 ? -18.003 3.319 39.107 1.00 57.56 182 GLN A C 1
ATOM 1449 O O . GLN A 1 182 ? -17.971 3.905 40.184 1.00 57.56 182 GLN A O 1
ATOM 1454 N N . MET A 1 183 ? -18.860 2.322 38.860 1.00 56.56 183 MET A N 1
ATOM 1455 C CA . MET A 1 183 ? -19.746 1.787 39.903 1.00 56.56 183 MET A CA 1
ATOM 1456 C C . MET A 1 183 ? -18.955 1.048 40.992 1.00 56.56 183 MET A C 1
ATOM 1458 O O . MET A 1 183 ? -19.210 1.265 42.169 1.00 56.56 183 MET A O 1
ATOM 1462 N N . GLU A 1 184 ? -17.932 0.275 40.620 1.00 53.47 184 GLU A N 1
ATOM 1463 C CA . GLU A 1 184 ? -17.078 -0.459 41.569 1.00 53.47 184 GLU A CA 1
ATOM 1464 C C . GLU A 1 184 ? -16.184 0.472 42.418 1.00 53.47 184 GLU A C 1
ATOM 1466 O O . GLU A 1 184 ? -15.908 0.187 43.579 1.00 53.47 184 GLU A O 1
ATOM 1471 N N . LYS A 1 185 ? -15.771 1.632 41.885 1.00 52.03 185 LYS A N 1
ATOM 1472 C CA . LYS A 1 185 ? -15.075 2.678 42.665 1.00 52.03 185 LYS A CA 1
ATOM 1473 C C . LYS A 1 185 ? -16.012 3.615 43.434 1.00 52.03 185 LYS A C 1
ATOM 1475 O O . LYS A 1 185 ? -15.559 4.277 44.363 1.00 52.03 185 LYS A O 1
ATOM 1480 N N . GLY A 1 186 ? -17.286 3.695 43.053 1.00 44.38 186 GLY A N 1
ATOM 1481 C CA . GLY A 1 186 ? -18.289 4.539 43.709 1.00 44.38 186 GLY A CA 1
ATOM 1482 C C . GLY A 1 186 ? -18.794 3.980 45.041 1.00 44.38 186 GLY A C 1
ATOM 1483 O O . GLY A 1 186 ? -19.296 4.744 45.857 1.00 44.38 186 GLY A O 1
ATOM 1484 N N . GLU A 1 187 ? -18.620 2.680 45.286 1.00 41.22 187 GLU A N 1
ATOM 1485 C CA . GLU A 1 187 ? -19.036 2.025 46.535 1.00 41.22 187 GLU A CA 1
ATOM 1486 C C . GLU A 1 187 ? -17.978 2.138 47.654 1.00 41.22 187 GLU A C 1
ATOM 1488 O O . GLU A 1 187 ? -18.311 2.025 48.826 1.00 41.22 187 GLU A O 1
ATOM 1493 N N . VAL A 1 188 ? -16.722 2.470 47.321 1.00 42.53 188 VAL A N 1
ATOM 1494 C CA . VAL A 1 188 ? -15.626 2.660 48.301 1.00 42.53 188 VAL A CA 1
ATOM 1495 C C . VAL A 1 188 ? -15.503 4.121 48.773 1.00 42.53 188 VAL A C 1
ATOM 1497 O O . VAL A 1 188 ? -14.923 4.403 49.816 1.00 42.53 188 VAL A O 1
ATOM 1500 N N . ALA A 1 189 ? -16.093 5.081 48.053 1.00 40.09 189 ALA A N 1
ATOM 1501 C CA . ALA A 1 189 ? -15.964 6.507 48.377 1.00 40.09 189 ALA A CA 1
ATOM 1502 C C . ALA A 1 189 ? -16.801 6.970 49.589 1.00 40.09 189 ALA A C 1
ATOM 1504 O O . ALA A 1 189 ? -16.617 8.093 50.055 1.00 40.09 189 ALA A O 1
ATOM 1505 N N . VAL A 1 190 ? -17.720 6.137 50.093 1.00 45.28 190 VAL A N 1
ATOM 1506 C CA . VAL A 1 190 ? -18.558 6.477 51.258 1.00 45.28 190 VAL A CA 1
ATOM 1507 C C . VAL A 1 190 ? -17.860 6.134 52.582 1.00 45.28 190 VAL A C 1
ATOM 1509 O O . VAL A 1 190 ? -18.151 6.763 53.595 1.00 45.28 190 VAL A O 1
ATOM 1512 N N . GLU A 1 191 ? -16.899 5.207 52.585 1.00 41.78 191 GLU A N 1
ATOM 1513 C CA . GLU A 1 191 ? -16.207 4.782 53.812 1.00 41.78 191 GLU A CA 1
ATOM 1514 C C . GLU A 1 191 ? -14.952 5.626 54.114 1.00 41.78 191 GLU A C 1
ATOM 1516 O O . GLU A 1 191 ? -14.679 5.923 55.275 1.00 41.78 191 GLU A O 1
ATOM 1521 N N . ASP A 1 192 ? -14.246 6.125 53.090 1.00 42.16 192 ASP A N 1
ATOM 1522 C CA . ASP A 1 192 ? -13.028 6.938 53.279 1.00 42.16 192 ASP A CA 1
ATOM 1523 C C . ASP A 1 192 ? -13.302 8.400 53.693 1.00 42.16 192 ASP A C 1
ATOM 1525 O O . ASP A 1 192 ? -12.447 9.040 54.305 1.00 42.16 192 ASP A O 1
ATOM 1529 N N . GLN A 1 193 ? -14.497 8.949 53.431 1.00 41.91 193 GLN A N 1
ATOM 1530 C CA . GLN A 1 193 ? -14.825 10.331 53.831 1.00 41.91 193 GLN A CA 1
ATOM 1531 C C . GLN A 1 193 ? -15.108 10.493 55.332 1.00 41.91 193 GLN A C 1
ATOM 1533 O O . GLN A 1 193 ? -15.062 11.613 55.838 1.00 41.91 193 GLN A O 1
ATOM 1538 N N . ILE A 1 194 ? -15.374 9.400 56.051 1.00 46.91 194 ILE A N 1
ATOM 1539 C CA . ILE A 1 194 ? -15.621 9.430 57.501 1.00 46.91 194 ILE A CA 1
ATOM 1540 C C . ILE A 1 194 ? -14.290 9.363 58.273 1.00 46.91 194 ILE A C 1
ATOM 1542 O O . ILE A 1 194 ? -14.174 9.916 59.363 1.00 46.91 194 ILE A O 1
ATOM 1546 N N . VAL A 1 195 ? -13.251 8.755 57.687 1.00 45.66 195 VAL A N 1
ATOM 1547 C CA . VAL A 1 195 ? -11.933 8.593 58.328 1.00 45.66 195 VAL A CA 1
ATOM 1548 C C . VAL A 1 195 ? -11.053 9.842 58.167 1.00 45.66 195 VAL A C 1
ATOM 1550 O O . VAL A 1 195 ? -10.244 10.150 59.045 1.00 45.66 195 VAL A O 1
ATOM 1553 N N . ASP A 1 196 ? -11.226 10.610 57.086 1.00 42.97 196 ASP A N 1
ATOM 1554 C CA . ASP A 1 196 ? -10.412 11.810 56.842 1.00 42.97 196 ASP A CA 1
ATOM 1555 C C . ASP A 1 196 ? -10.865 13.030 57.675 1.00 42.97 196 ASP A C 1
ATOM 1557 O O . ASP A 1 196 ? -10.056 13.918 57.966 1.00 42.97 196 ASP A O 1
ATOM 1561 N N . SER A 1 197 ? -12.118 13.063 58.162 1.00 45.97 197 SER A N 1
ATOM 1562 C CA . SER A 1 197 ? -12.571 14.152 59.043 1.00 45.97 197 SER A CA 1
ATOM 1563 C C . SER A 1 197 ? -11.969 14.058 60.450 1.00 45.97 197 SER A C 1
ATOM 1565 O O . SER A 1 197 ? -11.559 15.085 60.987 1.00 45.97 197 SER A O 1
ATOM 1567 N N . GLU A 1 198 ? -11.808 12.855 61.017 1.00 46.66 198 GLU A N 1
ATOM 1568 C CA . GLU A 1 198 ? -11.174 12.672 62.340 1.00 46.66 198 GLU A CA 1
ATOM 1569 C C . GLU A 1 198 ? -9.657 12.922 62.317 1.00 46.66 198 GLU A C 1
ATOM 1571 O O . GLU A 1 198 ? -9.076 13.384 63.301 1.00 46.66 198 GLU A O 1
ATOM 1576 N N . LYS A 1 199 ? -8.991 12.676 61.182 1.00 46.12 199 LYS A N 1
ATOM 1577 C CA . LYS A 1 199 ? -7.546 12.912 61.046 1.00 46.12 199 LYS A CA 1
ATOM 1578 C C . LYS A 1 199 ? -7.204 14.395 60.873 1.00 46.12 199 LYS A C 1
ATOM 1580 O O . LYS A 1 199 ? -6.139 14.832 61.313 1.00 46.12 199 LYS A O 1
ATOM 1585 N N . SER A 1 200 ? -8.109 15.173 60.276 1.00 48.44 200 SER A N 1
ATOM 1586 C CA . SER A 1 200 ? -7.921 16.612 60.060 1.00 48.44 200 SER A CA 1
ATOM 1587 C C . SER A 1 200 ? -8.063 17.450 61.342 1.00 48.44 200 SER A C 1
ATOM 1589 O O . SER A 1 200 ? -7.361 18.450 61.494 1.00 48.44 200 SER A O 1
ATOM 1591 N N . GLU A 1 201 ? -8.865 17.004 62.318 1.00 48.97 201 GLU A N 1
ATOM 1592 C CA . GLU A 1 201 ? -8.977 17.670 63.626 1.00 48.97 201 GLU A CA 1
ATOM 1593 C C . GLU A 1 201 ? -7.765 17.421 64.543 1.00 48.97 201 GLU A C 1
ATOM 1595 O O . GLU A 1 201 ? -7.423 18.279 65.360 1.00 48.97 201 GLU A O 1
ATOM 1600 N N . LEU A 1 202 ? -7.057 16.296 64.385 1.00 46.47 202 LEU A N 1
ATOM 1601 C CA . LEU A 1 202 ? -5.865 15.978 65.187 1.00 46.47 202 LEU A CA 1
ATOM 1602 C C . LEU A 1 202 ? -4.588 16.682 64.699 1.00 46.47 202 LEU A C 1
ATOM 1604 O O . LEU A 1 202 ? -3.682 16.908 65.497 1.00 46.47 202 LEU A O 1
ATOM 1608 N N . MET A 1 203 ? -4.511 17.079 63.423 1.00 48.50 203 MET A N 1
ATOM 1609 C CA . MET A 1 203 ? -3.333 17.771 62.869 1.00 48.50 203 MET A CA 1
ATOM 1610 C C . MET A 1 203 ? -3.392 19.301 62.974 1.00 48.50 203 MET A C 1
ATOM 1612 O O . MET 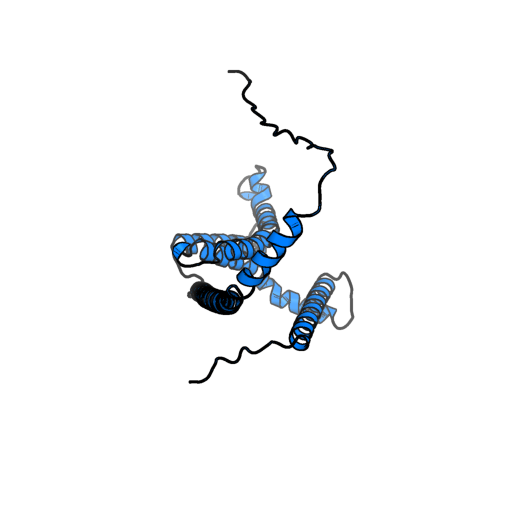A 1 203 ? -2.386 19.966 62.746 1.00 48.50 203 MET A O 1
ATOM 1616 N N . ALA A 1 204 ? -4.528 19.877 63.373 1.00 47.16 204 ALA A N 1
ATOM 1617 C CA . ALA A 1 204 ? -4.651 21.318 63.609 1.00 47.16 204 ALA A CA 1
ATOM 1618 C C . ALA A 1 204 ? -4.155 21.763 65.002 1.00 47.16 204 ALA A C 1
ATOM 1620 O O . ALA A 1 204 ? -4.132 22.963 65.284 1.00 47.16 204 ALA A O 1
ATOM 1621 N N . LYS A 1 205 ? -3.774 20.823 65.883 1.00 46.94 205 LYS A N 1
ATOM 1622 C CA . LYS A 1 205 ? -3.428 21.118 67.283 1.00 46.94 205 LYS A CA 1
ATOM 1623 C C . LYS A 1 205 ? -1.933 21.130 67.608 1.00 46.94 205 LYS A C 1
ATOM 1625 O O . LYS A 1 205 ? -1.574 21.721 68.617 1.00 46.94 205 LYS A O 1
ATOM 1630 N N . ASP A 1 206 ? -1.077 20.592 66.741 1.00 39.84 206 ASP A N 1
ATOM 1631 C CA . ASP A 1 206 ? 0.374 20.565 66.944 1.00 39.84 206 ASP A CA 1
ATOM 1632 C C . ASP A 1 206 ? 1.100 20.898 65.633 1.00 39.84 206 ASP A C 1
ATOM 1634 O O . ASP A 1 206 ? 1.148 20.077 64.721 1.00 39.84 206 ASP A O 1
ATOM 1638 N N . GLY A 1 207 ? 1.683 22.098 65.516 1.00 32.16 207 GLY A N 1
ATOM 1639 C CA . GLY A 1 207 ? 2.555 22.405 64.372 1.00 32.16 207 GLY A CA 1
ATOM 1640 C C . GLY A 1 207 ? 2.695 23.873 63.989 1.00 32.16 207 GLY A C 1
ATOM 1641 O O . GLY A 1 207 ? 2.511 24.239 62.834 1.00 32.16 207 GLY A O 1
ATOM 1642 N N . ILE A 1 208 ? 3.032 24.722 64.956 1.00 36.03 208 ILE A N 1
ATOM 1643 C CA . ILE A 1 208 ? 3.521 26.085 64.729 1.00 36.03 208 ILE A CA 1
ATOM 1644 C C . ILE A 1 208 ? 4.968 26.019 64.181 1.00 36.03 208 ILE A C 1
ATOM 1646 O O . ILE A 1 208 ? 5.805 25.343 64.769 1.00 36.03 208 ILE A O 1
ATOM 1650 N N . VAL A 1 209 ? 5.242 26.810 63.127 1.00 33.41 209 VAL A N 1
ATOM 1651 C CA . VAL A 1 209 ? 6.553 27.365 62.684 1.00 33.41 209 VAL A CA 1
ATOM 1652 C C . VAL A 1 209 ? 7.515 26.463 61.879 1.00 33.41 209 VAL A C 1
ATOM 1654 O O . VAL A 1 209 ? 8.249 25.657 62.437 1.00 33.41 209 VAL A O 1
ATOM 1657 N N . LEU A 1 210 ? 7.610 26.717 60.559 1.00 35.72 210 LEU A N 1
ATOM 1658 C CA . LEU A 1 210 ? 8.809 27.299 59.910 1.00 35.72 210 LEU A CA 1
ATOM 1659 C C . LEU A 1 210 ? 8.580 27.644 58.415 1.00 35.72 210 LEU A C 1
ATOM 1661 O O . LEU A 1 210 ? 8.419 26.787 57.553 1.00 35.72 210 LEU A O 1
ATOM 1665 N N . GLU A 1 211 ? 8.588 28.954 58.164 1.00 33.25 211 GLU A N 1
ATOM 1666 C CA . GLU A 1 211 ? 9.073 29.704 56.985 1.00 33.25 211 GLU A CA 1
ATOM 1667 C C . GLU A 1 211 ? 10.380 29.068 56.429 1.00 33.25 211 GLU A C 1
ATOM 1669 O O . GLU A 1 211 ? 11.186 28.613 57.233 1.00 33.25 211 GLU A O 1
ATOM 1674 N N . LYS A 1 212 ? 10.728 28.926 55.138 1.00 31.48 212 LYS A N 1
ATOM 1675 C CA . LYS A 1 212 ? 10.855 29.826 53.962 1.00 31.48 212 LYS A CA 1
ATOM 1676 C C . LYS A 1 212 ? 11.432 28.904 52.844 1.00 31.48 212 LYS A C 1
ATOM 1678 O O . LYS A 1 212 ? 12.189 28.001 53.172 1.00 31.48 212 LYS A O 1
ATOM 1683 N N . GLU A 1 213 ? 11.058 28.933 51.566 1.00 30.59 213 GLU A N 1
ATOM 1684 C CA . GLU A 1 213 ? 11.575 29.828 50.517 1.00 30.59 213 GLU A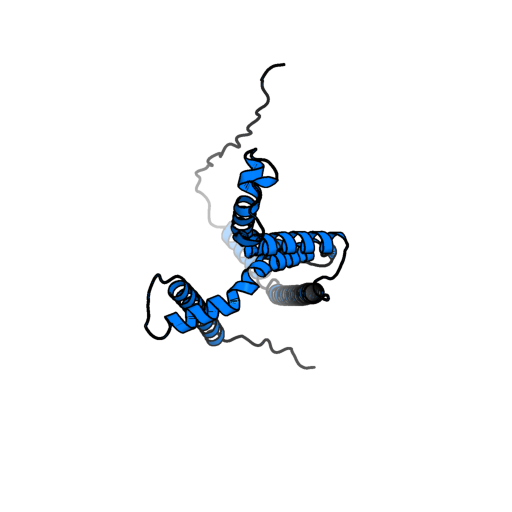 CA 1
ATOM 1685 C C . GLU A 1 213 ? 10.885 29.487 49.171 1.00 30.59 213 GLU A C 1
ATOM 1687 O O . GLU A 1 213 ? 10.528 28.345 48.890 1.00 30.59 213 GLU A O 1
ATOM 1692 N N . LYS A 1 214 ? 10.706 30.511 48.341 1.00 35.59 214 LYS A N 1
ATOM 1693 C CA . LYS A 1 214 ? 10.133 30.570 46.978 1.00 35.59 214 LYS A CA 1
ATOM 1694 C C . LYS A 1 214 ? 11.142 31.390 46.127 1.00 35.59 214 LYS A C 1
ATOM 1696 O O . LYS A 1 214 ? 11.953 32.071 46.754 1.00 35.59 214 LYS A O 1
ATOM 1701 N N . PRO A 1 215 ? 11.014 31.557 44.789 1.00 45.31 215 PRO A N 1
ATOM 1702 C CA . PRO A 1 215 ? 10.250 30.797 43.786 1.00 45.31 215 PRO A CA 1
ATOM 1703 C C . PRO A 1 215 ? 10.921 30.664 42.377 1.00 45.31 215 PRO A C 1
ATOM 1705 O O . PRO A 1 215 ? 11.954 31.253 42.095 1.00 45.31 215 PRO A O 1
ATOM 1708 N N . LEU A 1 216 ? 10.241 29.893 41.509 1.00 36.69 216 LEU A N 1
ATOM 1709 C CA . LEU A 1 216 ? 9.936 30.073 40.065 1.00 36.69 216 LEU A CA 1
ATOM 1710 C C . LEU A 1 216 ? 10.990 30.655 39.095 1.00 36.69 216 LEU A C 1
ATOM 1712 O O . LEU A 1 216 ? 11.310 31.836 39.130 1.00 36.69 216 LEU A O 1
ATOM 1716 N N . VAL A 1 217 ? 11.369 29.826 38.114 1.00 34.78 217 VAL A N 1
ATOM 1717 C CA . VAL A 1 217 ? 12.002 30.220 36.844 1.00 34.78 217 VAL A CA 1
ATOM 1718 C C . VAL A 1 217 ? 10.902 30.476 35.805 1.00 34.78 217 VAL A C 1
ATOM 1720 O O . VAL A 1 217 ? 10.120 29.573 35.501 1.00 34.78 217 VAL A O 1
ATOM 1723 N N . GLU A 1 218 ? 10.847 31.711 35.303 1.00 36.66 218 GLU A N 1
ATOM 1724 C CA . GLU A 1 218 ? 10.143 32.141 34.087 1.00 36.66 218 GLU A CA 1
ATOM 1725 C C . GLU A 1 218 ? 10.725 31.443 32.849 1.00 36.66 218 GLU A C 1
ATOM 1727 O O . GLU A 1 218 ? 11.941 31.344 32.699 1.00 36.66 218 GLU A O 1
ATOM 1732 N N . ILE A 1 219 ? 9.859 30.984 31.944 1.00 40.22 219 ILE A N 1
ATOM 1733 C CA . ILE A 1 219 ? 10.230 30.658 30.564 1.00 40.22 219 ILE A CA 1
ATOM 1734 C C . ILE A 1 219 ? 9.414 31.604 29.683 1.00 40.22 219 ILE A C 1
ATOM 1736 O O . ILE A 1 219 ? 8.186 31.523 29.669 1.00 40.22 219 ILE A O 1
ATOM 1740 N N . GLU A 1 220 ? 10.118 32.523 29.023 1.00 39.97 220 GLU A N 1
ATOM 1741 C CA . GLU A 1 220 ? 9.603 33.499 28.061 1.00 39.97 220 GLU A CA 1
ATOM 1742 C C . GLU A 1 220 ? 8.9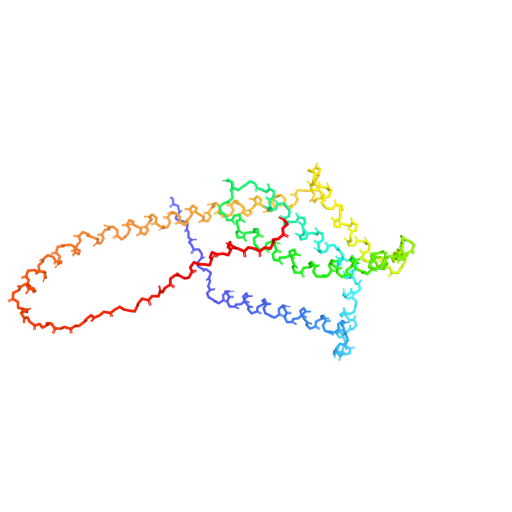70 32.810 26.839 1.00 39.97 220 GLU A C 1
ATOM 1744 O O . GLU A 1 220 ? 9.547 31.897 26.244 1.00 39.97 220 GLU A O 1
ATOM 1749 N N . GLU A 1 221 ? 7.782 33.278 26.450 1.00 37.53 221 GLU A N 1
ATOM 1750 C CA . GLU A 1 221 ? 7.190 33.049 25.132 1.00 37.53 221 GLU A CA 1
ATOM 1751 C C . GLU A 1 221 ? 7.828 34.024 24.125 1.00 37.53 221 GLU A C 1
ATOM 1753 O O . GLU A 1 221 ? 7.545 35.221 24.146 1.00 37.53 221 GLU A O 1
ATOM 1758 N N . GLU A 1 222 ? 8.666 33.528 23.211 1.00 39.62 222 GLU A N 1
ATOM 1759 C CA . GLU A 1 222 ? 9.056 34.289 22.017 1.00 39.62 222 GLU A CA 1
ATOM 1760 C C . GLU A 1 222 ? 7.905 34.279 20.995 1.00 39.62 222 GLU A C 1
ATOM 1762 O O . GLU A 1 222 ? 7.708 33.324 20.238 1.00 39.62 222 GLU A O 1
ATOM 1767 N N . GLN A 1 223 ? 7.139 35.374 20.959 1.00 35.25 223 GLN A N 1
ATOM 1768 C CA . GLN A 1 223 ? 6.344 35.774 19.798 1.00 35.25 223 GLN A CA 1
ATOM 1769 C C . GLN A 1 223 ? 7.282 36.325 18.715 1.00 35.25 223 GLN A C 1
ATOM 1771 O O . GLN A 1 223 ? 7.814 37.426 18.841 1.00 35.25 223 GLN A O 1
ATOM 1776 N N . PHE A 1 224 ? 7.457 35.573 17.629 1.00 34.25 224 PHE A N 1
ATOM 1777 C CA . PHE A 1 224 ? 8.110 36.054 16.413 1.00 34.25 224 PHE A CA 1
ATOM 1778 C C . PHE A 1 224 ? 7.067 36.762 15.533 1.00 34.25 224 PHE A C 1
ATOM 1780 O O . PHE A 1 224 ? 6.264 36.121 14.854 1.00 34.25 224 PHE A O 1
ATOM 1787 N N . ASP A 1 225 ? 7.056 38.092 15.599 1.00 36.47 225 ASP A N 1
ATOM 1788 C CA . ASP A 1 225 ? 6.294 38.983 14.723 1.00 36.47 225 ASP A CA 1
ATOM 1789 C C . ASP A 1 225 ? 7.244 39.459 13.608 1.00 36.47 225 ASP A C 1
ATOM 1791 O O . ASP A 1 225 ? 8.050 40.370 13.796 1.00 36.47 225 ASP A O 1
ATOM 1795 N N . GLU A 1 226 ? 7.219 38.790 12.452 1.00 39.88 226 GLU A N 1
ATOM 1796 C CA . GLU A 1 226 ? 8.012 39.169 11.274 1.00 39.88 226 GLU A CA 1
ATOM 1797 C C . GLU A 1 226 ? 7.121 39.927 10.283 1.00 39.88 226 GLU A C 1
ATOM 1799 O O . GLU A 1 226 ? 6.673 39.416 9.258 1.00 39.88 226 GLU A O 1
ATOM 1804 N N . ASN A 1 227 ? 6.841 41.182 10.630 1.00 39.28 227 ASN A N 1
ATOM 1805 C CA . ASN A 1 227 ? 6.215 42.173 9.763 1.00 39.28 227 ASN A CA 1
ATOM 1806 C C . ASN A 1 227 ? 7.163 43.372 9.608 1.00 39.28 227 ASN A C 1
ATOM 1808 O O . ASN A 1 227 ? 6.953 44.410 10.231 1.00 39.28 227 ASN A O 1
ATOM 1812 N N . LEU A 1 228 ? 8.205 43.261 8.769 1.00 40.47 228 LEU A N 1
ATOM 1813 C CA . LEU A 1 228 ? 8.783 44.435 8.098 1.00 40.47 228 LEU A CA 1
ATOM 1814 C C . LEU A 1 228 ? 9.709 44.095 6.907 1.00 40.47 228 LEU A C 1
ATOM 1816 O O . LEU A 1 228 ? 10.823 43.621 7.090 1.00 40.47 228 LEU A O 1
ATOM 1820 N N . ARG A 1 229 ? 9.265 44.558 5.725 1.00 37.34 229 ARG A N 1
ATOM 1821 C CA . ARG A 1 229 ? 10.021 44.997 4.525 1.00 37.34 229 ARG A CA 1
ATOM 1822 C C . ARG A 1 229 ? 10.626 43.955 3.578 1.00 37.34 229 ARG A C 1
ATOM 1824 O O . ARG A 1 229 ? 11.597 43.294 3.903 1.00 37.34 229 ARG A O 1
ATOM 1831 N N . LEU A 1 230 ? 10.151 44.013 2.328 1.00 39.12 230 LEU A N 1
ATOM 1832 C CA . LEU A 1 230 ? 10.900 44.477 1.140 1.00 39.12 230 LEU A CA 1
ATOM 1833 C C . LEU A 1 230 ? 9.854 44.890 0.075 1.00 39.12 230 LEU A C 1
ATOM 1835 O O . LEU A 1 230 ? 9.029 44.082 -0.331 1.00 39.12 230 LEU A O 1
ATOM 1839 N N . GLU A 1 231 ? 9.641 46.195 -0.114 1.00 41.31 231 GLU A N 1
ATOM 1840 C CA . GLU A 1 231 ? 10.033 46.928 -1.337 1.00 41.31 231 GLU A CA 1
ATOM 1841 C C . GLU A 1 231 ? 9.263 46.526 -2.612 1.00 41.31 231 GLU A C 1
ATOM 1843 O O . GLU A 1 231 ? 9.735 45.694 -3.382 1.00 41.31 231 GLU A O 1
ATOM 1848 N N . ILE A 1 232 ? 8.114 47.187 -2.846 1.00 38.03 232 ILE A N 1
ATOM 1849 C CA . ILE A 1 232 ? 7.679 47.762 -4.140 1.00 38.03 232 ILE A CA 1
ATOM 1850 C C . ILE A 1 232 ? 6.974 49.087 -3.832 1.00 38.03 232 ILE A C 1
ATOM 1852 O O . ILE A 1 232 ? 6.135 49.087 -2.901 1.00 38.03 232 ILE A O 1
#

Radius of gyration: 30.8 Å; chains: 1; bounding box: 53×72×95 Å

Organism: Mollisia scopiformis (NCBI:txid149040)

Foldseek 3Di:
DDDPPPPDDDPVNVVVVVVVVVVVVVVVVVLVCLCVVVDDDPPSSVVSVVVCVVCVLCPLVQLLVLVLLLLLLVPDDPVLAVCSVVVNVVSCVSNVVCVVVLVVLCCQQCVQCVVVPNPVRGDDCVVNVSSVSSVVSNVVSVVCVVVVHPPPVCPSVVVVVVVSVVVVVVVVVVVVVVVVVCVVVVVVVVVVVVVVVVVVVVVVPDDDDDDDDDDDDDDDDDDDDPDDDDDD

Secondary structure (DSSP, 8-state):
----------HHHHHHHHHHHHHHHHHHHHHHHHHTTSS--TTHHHHHHHHHHHHGGGHHHHHHHHHHHHHHHHHS-GGG-TTHHHHHHHHHHHHHHHHHHHHHHHHHHHHHIIIII-GGGSPPTTTSHHHHHHHHHHHHHHHHHHTT--TTTTHHHHHHHHHHHHHHHHHHHHHHHHHHHHHHHHTTTTTHHHHHHHHHHHHTSS--------------------------

Sequence (232 aa):
MAEPQKKTVSRTRIALVMLATVVFIGVVVLFALLADEVFTIPYLTPVAKFLAMVLSPFIPLIFPIYLGIFLKVCAYPKTNWPGKTRWVAITAMWGFSHTQRAVQNIWKVWGRAFKGNGIESICGLDKCKAAWAEEALTVLVIIAHMRGWSWDNDLFTRWVEGLVKQEKIALENAKRKDSAQQMEKGEVAVEDQIVDSEKSELMAKDGIVLEKEKPLVEIEEEQFDENLRLEI

pLDDT: mean 72.89, std 18.82, range [30.59, 92.94]